Protein AF-A0A0N0PA75-F1 (afdb_monomer_lite)

Organism: Papilio xuthus (NCBI:txid66420)

Radius of gyration: 29.58 Å; chains: 1; bounding box: 99×33×80 Å

Structure (mmCIF, N/CA/C/O backbone):
data_AF-A0A0N0PA75-F1
#
_entry.id   AF-A0A0N0PA75-F1
#
loop_
_atom_site.group_PDB
_atom_site.id
_atom_site.type_symbol
_atom_site.label_atom_id
_atom_site.label_alt_id
_atom_site.label_comp_id
_atom_site.label_asym_id
_atom_site.label_entity_id
_atom_site.label_seq_id
_atom_site.pdbx_PDB_ins_code
_atom_site.Cartn_x
_atom_site.Cartn_y
_atom_site.Cartn_z
_atom_site.occupancy
_atom_site.B_iso_or_equiv
_atom_site.auth_seq_id
_atom_site.auth_comp_id
_atom_site.auth_asym_id
_atom_site.auth_atom_id
_atom_site.pdbx_PDB_model_num
ATOM 1 N N . MET A 1 1 ? 25.259 4.438 5.627 1.00 86.88 1 MET A N 1
ATOM 2 C CA . MET A 1 1 ? 23.833 4.785 5.748 1.00 86.88 1 MET A CA 1
ATOM 3 C C . MET A 1 1 ? 23.369 4.499 7.165 1.00 86.88 1 MET A C 1
ATOM 5 O O . MET A 1 1 ? 23.638 3.417 7.676 1.00 86.88 1 MET A O 1
ATOM 9 N N . ILE A 1 2 ? 22.737 5.482 7.800 1.00 89.88 2 ILE A N 1
ATOM 10 C CA . ILE A 1 2 ? 22.076 5.360 9.098 1.00 89.88 2 ILE A CA 1
ATOM 11 C C . ILE A 1 2 ? 20.573 5.466 8.855 1.00 89.88 2 ILE A C 1
ATOM 13 O O . ILE A 1 2 ? 20.145 6.392 8.163 1.00 89.88 2 ILE A O 1
ATOM 17 N N . PHE A 1 3 ? 19.796 4.541 9.406 1.00 91.62 3 PHE A N 1
ATOM 18 C CA . PHE A 1 3 ? 18.342 4.512 9.262 1.00 91.62 3 PHE A CA 1
ATOM 19 C C . PHE A 1 3 ? 17.654 4.258 10.608 1.00 91.62 3 PHE A C 1
ATOM 21 O O . PHE A 1 3 ? 18.282 3.761 11.543 1.00 91.62 3 PHE A O 1
ATOM 28 N N . SER A 1 4 ? 16.382 4.617 10.716 1.00 91.56 4 SER A N 1
ATOM 29 C CA . SER A 1 4 ? 15.486 4.256 11.816 1.00 91.56 4 SER A CA 1
ATOM 30 C C . SER A 1 4 ? 14.297 3.464 11.276 1.00 91.56 4 SER A C 1
ATOM 32 O O . SER A 1 4 ? 14.007 3.504 10.081 1.00 91.56 4 SER A O 1
ATOM 34 N N . ILE A 1 5 ? 13.650 2.707 12.159 1.00 91.62 5 ILE A N 1
ATOM 35 C CA . ILE A 1 5 ? 12.499 1.858 11.842 1.00 91.62 5 ILE A CA 1
ATOM 36 C C . ILE A 1 5 ? 11.355 2.296 12.749 1.00 91.62 5 ILE A C 1
ATOM 38 O O . ILE A 1 5 ? 11.580 2.487 13.948 1.00 91.62 5 ILE A O 1
ATOM 42 N N . ILE A 1 6 ? 10.162 2.437 12.180 1.00 90.69 6 ILE A N 1
ATOM 43 C CA . ILE A 1 6 ? 8.917 2.643 12.916 1.00 90.69 6 ILE A CA 1
ATOM 44 C C . ILE A 1 6 ? 8.031 1.429 12.660 1.00 90.69 6 ILE A C 1
ATOM 46 O O . ILE A 1 6 ? 7.675 1.138 11.517 1.00 90.69 6 ILE A O 1
ATOM 50 N N . ASP A 1 7 ? 7.689 0.718 13.731 1.00 90.38 7 ASP A N 1
ATOM 51 C CA . ASP A 1 7 ? 6.818 -0.449 13.643 1.00 90.38 7 ASP A CA 1
ATOM 52 C C . ASP A 1 7 ? 5.350 -0.052 13.757 1.00 90.38 7 ASP A C 1
ATOM 54 O O . ASP A 1 7 ? 4.982 0.896 14.459 1.00 90.38 7 ASP A O 1
ATOM 58 N N . ILE A 1 8 ? 4.506 -0.848 13.113 1.00 90.75 8 ILE A N 1
ATOM 59 C CA . ILE A 1 8 ? 3.061 -0.695 13.140 1.00 90.75 8 ILE A CA 1
ATOM 60 C C . ILE A 1 8 ? 2.449 -1.867 13.904 1.00 90.75 8 ILE A C 1
ATOM 62 O O . ILE A 1 8 ? 2.741 -3.028 13.622 1.00 90.75 8 ILE A O 1
ATOM 66 N N . VAL A 1 9 ? 1.568 -1.568 14.856 1.00 91.38 9 VAL A N 1
ATOM 67 C CA . VAL A 1 9 ? 0.796 -2.572 15.594 1.00 91.38 9 VAL A CA 1
ATOM 68 C C . VAL A 1 9 ? -0.685 -2.262 15.472 1.00 91.38 9 VAL A C 1
ATOM 70 O O . VAL A 1 9 ? -1.124 -1.153 15.761 1.00 91.38 9 VAL A O 1
ATOM 73 N N . ASN A 1 10 ? -1.461 -3.252 15.047 1.00 92.12 10 ASN A N 1
ATOM 74 C CA . ASN A 1 10 ? -2.908 -3.128 14.932 1.00 92.12 10 ASN A CA 1
ATOM 75 C C . ASN A 1 10 ? -3.577 -3.938 16.039 1.00 92.12 10 ASN A C 1
ATOM 77 O O . ASN A 1 10 ? -3.155 -5.059 16.331 1.00 92.12 10 ASN A O 1
ATOM 81 N N . GLU A 1 11 ? -4.637 -3.387 16.616 1.00 91.69 11 GLU A N 1
ATOM 82 C CA . GLU A 1 11 ? -5.569 -4.161 17.430 1.00 91.69 11 GLU A CA 1
ATOM 83 C C . GLU A 1 11 ? -6.348 -5.169 16.566 1.00 91.69 11 GLU A C 1
ATOM 85 O O . GLU A 1 11 ? -6.544 -4.934 15.367 1.00 91.69 11 GLU A O 1
ATOM 90 N N . PRO A 1 12 ? -6.806 -6.299 17.141 1.00 88.88 12 PRO A N 1
ATOM 91 C CA . PRO A 1 12 ? -7.466 -7.363 16.379 1.00 88.88 12 PRO A CA 1
ATOM 92 C C . PRO A 1 12 ? -8.710 -6.873 15.623 1.00 88.88 12 PRO A C 1
ATOM 94 O O . PRO A 1 12 ? -8.976 -7.318 14.506 1.00 88.88 12 PRO A O 1
ATOM 97 N N . GLU A 1 13 ? -9.429 -5.904 16.185 1.00 88.50 13 GLU A N 1
ATOM 98 C CA . GLU A 1 13 ? -10.658 -5.332 15.625 1.00 88.50 13 GLU A CA 1
ATOM 99 C C . GLU A 1 13 ? -10.427 -4.570 14.311 1.00 88.50 13 GLU A C 1
ATOM 101 O O . GLU A 1 13 ? -11.315 -4.511 13.462 1.00 88.50 13 GLU A O 1
ATOM 106 N N . VAL A 1 14 ? -9.213 -4.055 14.080 1.00 89.88 14 VAL A N 1
ATOM 107 C CA . VAL A 1 14 ? -8.860 -3.321 12.849 1.00 89.88 14 VAL A CA 1
ATOM 108 C C . VAL A 1 14 ? -8.965 -4.216 11.608 1.00 89.88 14 VAL A C 1
ATOM 110 O O . VAL A 1 14 ? -9.266 -3.744 10.508 1.00 89.88 14 VAL A O 1
ATOM 113 N N . SER A 1 15 ? -8.741 -5.523 11.771 1.00 88.94 15 SER A N 1
ATOM 114 C CA . SER A 1 15 ? -8.877 -6.496 10.681 1.00 88.94 15 SER A CA 1
ATOM 115 C C . SER A 1 15 ? -10.326 -6.678 10.219 1.00 88.94 15 SER A C 1
ATOM 117 O O . SER A 1 15 ? -10.556 -6.950 9.042 1.00 88.94 15 SER A O 1
ATOM 119 N N . LEU A 1 16 ? -11.293 -6.453 11.114 1.00 88.56 16 LEU A N 1
ATOM 120 C CA . LEU A 1 16 ? -12.726 -6.609 10.850 1.00 88.56 16 LEU A CA 1
ATOM 121 C C . LEU A 1 16 ? -13.320 -5.418 10.088 1.00 88.56 16 LEU A C 1
ATOM 123 O O . LEU A 1 16 ? -14.376 -5.548 9.474 1.00 88.56 16 LEU A O 1
ATOM 127 N N . MET A 1 17 ? -12.659 -4.258 10.131 1.00 88.19 17 MET A N 1
ATOM 128 C CA . MET A 1 17 ? -13.086 -3.076 9.385 1.00 88.19 17 MET A CA 1
ATOM 129 C C . MET A 1 17 ? -12.860 -3.243 7.885 1.00 88.19 17 MET A C 1
ATOM 131 O O . MET A 1 17 ? -11.932 -3.923 7.445 1.00 88.19 17 MET A O 1
ATOM 135 N N . SER A 1 18 ? -13.683 -2.570 7.082 1.00 91.38 18 SER A N 1
ATOM 136 C CA . SER A 1 18 ? -13.501 -2.577 5.634 1.00 91.38 18 SER A CA 1
ATOM 137 C C . SER A 1 18 ? -12.195 -1.875 5.236 1.00 91.38 18 SER A C 1
ATOM 139 O O . SER A 1 18 ? -11.760 -0.913 5.876 1.00 91.38 18 SER A O 1
ATOM 141 N N . THR A 1 19 ? -11.579 -2.299 4.125 1.00 91.44 19 THR A N 1
ATOM 142 C CA . THR A 1 19 ? -10.372 -1.648 3.574 1.00 91.44 19 THR A CA 1
ATOM 143 C C . THR A 1 19 ? -10.580 -0.159 3.289 1.00 91.44 19 THR A C 1
ATOM 145 O O . THR A 1 19 ? -9.630 0.617 3.360 1.00 91.44 19 THR A O 1
ATOM 148 N N . TYR A 1 20 ? -11.814 0.236 2.953 1.00 89.69 20 TYR A N 1
ATOM 149 C CA . TYR A 1 20 ? -12.177 1.621 2.660 1.00 89.69 20 TYR A CA 1
ATOM 150 C C . TYR A 1 20 ? -12.181 2.491 3.921 1.00 89.69 20 TYR A C 1
ATOM 152 O O . TYR A 1 20 ? -11.690 3.611 3.885 1.00 89.69 20 TYR A O 1
ATOM 160 N N . GLU A 1 21 ? -12.670 1.990 5.053 1.00 89.69 21 GLU A N 1
ATOM 161 C CA . GLU A 1 21 ? -12.679 2.769 6.298 1.00 89.69 21 GLU A CA 1
ATOM 162 C C . GLU A 1 21 ? -11.279 2.892 6.899 1.00 89.69 21 GLU A C 1
ATOM 164 O O . GLU A 1 21 ? -10.873 3.978 7.307 1.00 89.69 21 GLU A O 1
ATOM 169 N N . ARG A 1 22 ? -10.505 1.798 6.913 1.00 91.19 22 ARG A N 1
ATOM 170 C CA . ARG A 1 22 ? -9.166 1.799 7.529 1.00 91.19 22 ARG A CA 1
ATOM 171 C C . ARG A 1 22 ? -8.049 2.349 6.640 1.00 91.19 22 ARG A C 1
ATOM 173 O O . ARG A 1 22 ? -6.944 2.554 7.132 1.00 91.19 22 ARG A O 1
ATOM 180 N N . GLN A 1 23 ? -8.305 2.548 5.343 1.00 92.06 23 GLN A N 1
ATOM 181 C CA . GLN A 1 23 ? -7.349 3.100 4.368 1.00 92.06 23 GLN A CA 1
ATOM 182 C C . GLN A 1 23 ? -6.006 2.336 4.286 1.00 92.06 23 GLN A C 1
ATOM 184 O O . GLN A 1 23 ? -4.974 2.901 3.930 1.00 92.06 23 GLN A O 1
ATOM 189 N N . CYS A 1 24 ? -5.999 1.038 4.598 1.00 93.12 24 CYS A N 1
ATOM 190 C CA . CYS A 1 24 ? -4.847 0.147 4.443 1.00 93.12 24 CYS A CA 1
ATOM 191 C C . CYS A 1 24 ? -5.311 -1.282 4.120 1.00 93.12 24 CYS A C 1
ATOM 193 O O . CYS A 1 24 ? -6.472 -1.642 4.357 1.00 93.12 24 CYS A O 1
ATOM 195 N N . ARG A 1 25 ? -4.404 -2.100 3.577 1.00 94.31 25 ARG A N 1
ATOM 196 C CA . ARG A 1 25 ? -4.658 -3.517 3.267 1.00 94.31 25 ARG A CA 1
ATOM 197 C C . ARG A 1 25 ? -3.740 -4.453 4.040 1.00 94.31 25 ARG A C 1
ATOM 199 O O . ARG A 1 25 ? -2.555 -4.164 4.221 1.00 94.31 25 ARG A O 1
ATOM 206 N N . PHE A 1 26 ? -4.284 -5.587 4.457 1.00 94.44 26 PHE A N 1
ATOM 207 C CA . PHE A 1 26 ? -3.511 -6.690 5.020 1.00 94.44 26 PHE A CA 1
ATOM 208 C C . PHE A 1 26 ? -2.897 -7.562 3.912 1.00 94.44 26 PHE A C 1
ATOM 210 O O . PHE A 1 26 ? -3.392 -7.554 2.783 1.00 94.44 26 PHE A O 1
ATOM 217 N N . PRO A 1 27 ? -1.827 -8.328 4.198 1.00 93.75 27 PRO A N 1
ATOM 218 C CA . PRO A 1 27 ? -1.164 -9.172 3.201 1.00 93.75 27 PRO A CA 1
ATOM 219 C C . PRO A 1 27 ? -2.074 -10.206 2.530 1.00 93.75 27 PRO A C 1
ATOM 221 O O . PRO A 1 27 ? -1.793 -10.637 1.415 1.00 93.75 27 PRO A O 1
ATOM 224 N N . GLU A 1 28 ? -3.131 -10.641 3.209 1.00 92.94 28 GLU A N 1
ATOM 225 C CA . GLU A 1 28 ? -4.144 -11.573 2.710 1.00 92.94 28 GLU A CA 1
ATOM 226 C C . GLU A 1 28 ? -5.111 -10.924 1.703 1.00 92.94 28 GLU A C 1
ATOM 228 O O . GLU A 1 28 ? -5.740 -11.620 0.912 1.00 92.94 28 GLU A O 1
ATOM 233 N N . GLU A 1 29 ? -5.227 -9.595 1.700 1.00 93.06 29 GLU A N 1
ATOM 234 C CA . GLU A 1 29 ? -6.259 -8.849 0.970 1.00 93.06 29 GLU A CA 1
ATOM 235 C C . GLU A 1 29 ? -5.798 -8.453 -0.425 1.00 93.06 29 GLU A C 1
ATOM 237 O O . GLU A 1 29 ? -5.737 -7.278 -0.801 1.00 93.06 29 GLU A O 1
ATOM 242 N N . VAL A 1 30 ? -5.429 -9.470 -1.194 1.00 92.25 30 VAL A N 1
ATOM 243 C CA . VAL A 1 30 ? -4.932 -9.300 -2.554 1.00 92.25 30 VAL A CA 1
ATOM 244 C C . VAL A 1 30 ? -6.104 -9.003 -3.494 1.00 92.25 30 VAL A C 1
ATOM 246 O O . VAL A 1 30 ? -7.045 -9.797 -3.565 1.00 92.25 30 VAL A O 1
ATOM 249 N N . PRO A 1 31 ? -6.076 -7.881 -4.237 1.00 90.50 31 PRO A N 1
ATOM 250 C CA . PRO A 1 31 ? -7.060 -7.618 -5.280 1.00 90.50 31 PRO A CA 1
ATOM 251 C C . PRO A 1 31 ? -7.068 -8.732 -6.335 1.00 90.50 31 PRO A C 1
ATOM 253 O O . PRO A 1 31 ? -6.016 -9.232 -6.718 1.00 90.50 31 PRO A O 1
ATOM 256 N N . SER A 1 32 ? -8.236 -9.100 -6.860 1.00 87.81 32 SER A N 1
ATOM 257 C CA . SER A 1 32 ? -8.368 -10.205 -7.828 1.00 87.81 32 SER A CA 1
ATOM 258 C C . SER A 1 32 ? -7.607 -9.989 -9.142 1.00 87.81 32 SER A C 1
ATOM 260 O O . SER A 1 32 ? -7.272 -10.950 -9.828 1.00 87.81 32 SER A O 1
ATOM 262 N N . ASN A 1 33 ? -7.318 -8.737 -9.498 1.00 85.94 33 ASN A N 1
ATOM 263 C CA . ASN A 1 33 ? -6.527 -8.371 -10.671 1.00 85.94 33 ASN A CA 1
ATOM 264 C C . ASN A 1 33 ? -5.009 -8.468 -10.441 1.00 85.94 33 ASN A C 1
ATOM 266 O O . ASN A 1 33 ? -4.245 -8.291 -11.387 1.00 85.94 33 ASN A O 1
ATOM 270 N N . PHE A 1 34 ? -4.552 -8.723 -9.213 1.00 88.88 34 PHE A N 1
ATOM 271 C CA . PHE A 1 34 ? -3.128 -8.841 -8.927 1.00 88.88 34 PHE A CA 1
ATOM 272 C C . PHE A 1 34 ? -2.651 -10.237 -9.279 1.00 88.88 34 PHE A C 1
ATOM 274 O O . PHE A 1 34 ? -3.065 -11.229 -8.686 1.00 88.88 34 PHE A O 1
ATOM 281 N N . GLN A 1 35 ? -1.730 -10.294 -10.231 1.00 86.00 35 GLN A N 1
ATOM 282 C CA . GLN A 1 35 ? -1.119 -11.544 -10.664 1.00 86.00 35 GLN A CA 1
ATOM 283 C C . GLN A 1 35 ? 0.367 -11.583 -10.327 1.00 86.00 35 GLN A C 1
ATOM 285 O O . GLN A 1 35 ? 0.966 -12.643 -10.393 1.00 86.00 35 GLN A O 1
ATOM 290 N N . VAL A 1 36 ? 0.984 -10.460 -9.948 1.00 87.38 36 VAL A N 1
ATOM 291 C CA . VAL A 1 36 ? 2.435 -10.391 -9.705 1.00 87.38 36 VAL A CA 1
ATOM 292 C C . VAL A 1 36 ? 2.856 -11.149 -8.442 1.00 87.38 36 VAL A C 1
ATOM 294 O O . VAL A 1 36 ? 3.843 -11.880 -8.483 1.00 87.38 36 VAL A O 1
ATOM 297 N N . PHE A 1 37 ? 2.129 -10.985 -7.332 1.00 89.44 37 PHE A N 1
ATOM 298 C CA . PHE A 1 37 ? 2.464 -11.574 -6.031 1.00 89.44 37 PHE A CA 1
ATOM 299 C C . PHE A 1 37 ? 1.222 -12.149 -5.339 1.00 89.44 37 PHE A C 1
ATOM 301 O O . PHE A 1 37 ? 0.129 -11.608 -5.462 1.00 89.44 37 PHE A O 1
ATOM 308 N N . GLN A 1 38 ? 1.412 -13.219 -4.559 1.00 91.00 38 GLN A N 1
ATOM 309 C CA . GLN A 1 38 ? 0.344 -13.897 -3.803 1.00 91.00 38 GLN A CA 1
ATOM 310 C C . GLN A 1 38 ? -0.044 -13.191 -2.497 1.00 91.00 38 GLN A C 1
ATOM 312 O O . GLN A 1 38 ? -0.999 -13.593 -1.838 1.00 91.00 38 GLN A O 1
ATOM 317 N N . ARG A 1 39 ? 0.731 -12.190 -2.076 1.00 93.12 39 ARG A N 1
ATOM 318 C CA . ARG A 1 39 ? 0.514 -11.421 -0.850 1.00 93.12 39 ARG A CA 1
ATOM 319 C C . ARG A 1 39 ? 0.576 -9.941 -1.172 1.00 93.12 39 ARG A C 1
ATOM 321 O O . ARG A 1 39 ? 1.407 -9.518 -1.976 1.00 93.12 39 ARG A O 1
ATOM 328 N N . TYR A 1 40 ? -0.290 -9.167 -0.534 1.00 94.12 40 TYR A N 1
ATOM 329 C CA . TYR A 1 40 ? -0.318 -7.728 -0.712 1.00 94.12 40 TYR A CA 1
ATOM 330 C C . TYR A 1 40 ? 0.834 -7.070 0.052 1.00 94.12 40 TYR A C 1
ATOM 332 O O . TYR A 1 40 ? 1.050 -7.321 1.236 1.00 94.12 40 TYR A O 1
ATOM 340 N N . SER A 1 41 ? 1.538 -6.176 -0.626 1.00 94.12 41 SER A N 1
ATOM 341 C CA . SER A 1 41 ? 2.397 -5.161 -0.025 1.00 94.12 41 SER A CA 1
ATOM 342 C C . SER A 1 41 ? 2.245 -3.879 -0.832 1.00 94.12 41 SER A C 1
ATOM 344 O O . SER A 1 41 ? 1.788 -3.904 -1.983 1.00 94.12 41 SER A O 1
ATOM 346 N N . TYR A 1 42 ? 2.646 -2.746 -0.257 1.00 92.75 42 TYR A N 1
ATOM 347 C CA . TYR A 1 42 ? 2.599 -1.494 -1.006 1.00 92.75 42 TYR A CA 1
ATOM 348 C C . TYR A 1 42 ? 3.486 -1.575 -2.259 1.00 92.75 42 TYR A C 1
ATOM 350 O O . TYR A 1 42 ? 3.064 -1.234 -3.363 1.00 92.75 42 TYR A O 1
ATOM 358 N N . SER A 1 43 ? 4.685 -2.143 -2.116 1.00 92.06 43 SER A N 1
ATOM 359 C CA . SER A 1 43 ? 5.617 -2.384 -3.223 1.00 92.06 43 SER A CA 1
ATOM 360 C C . SER A 1 43 ? 5.048 -3.314 -4.305 1.00 92.06 43 SER A C 1
ATOM 362 O O . SER A 1 43 ? 5.181 -3.011 -5.492 1.00 92.06 43 SER A O 1
ATOM 364 N N . ALA A 1 44 ? 4.359 -4.394 -3.924 1.00 93.38 44 ALA A N 1
ATOM 365 C CA . ALA A 1 44 ? 3.691 -5.301 -4.856 1.00 93.38 44 ALA A CA 1
ATOM 366 C C . ALA A 1 44 ? 2.617 -4.580 -5.685 1.00 93.38 44 ALA A C 1
ATOM 368 O O . ALA A 1 44 ? 2.550 -4.768 -6.900 1.00 93.38 44 ALA A O 1
ATOM 369 N N . CYS A 1 45 ? 1.827 -3.710 -5.045 1.00 94.25 45 CYS A N 1
ATOM 370 C CA . CYS A 1 45 ? 0.820 -2.895 -5.722 1.00 94.25 45 CYS A CA 1
ATOM 371 C C . CYS A 1 45 ? 1.426 -1.968 -6.775 1.00 94.25 45 CYS A C 1
ATOM 373 O O . CYS A 1 45 ? 0.949 -1.909 -7.908 1.00 94.25 45 CYS A O 1
ATOM 375 N N . ILE A 1 46 ? 2.522 -1.291 -6.431 1.00 93.69 46 ILE A N 1
ATOM 376 C CA . ILE A 1 46 ? 3.218 -0.395 -7.356 1.00 93.69 46 ILE A CA 1
ATOM 377 C C . ILE A 1 46 ? 3.807 -1.158 -8.549 1.00 93.69 46 ILE A C 1
ATOM 379 O O . ILE A 1 46 ? 3.760 -0.659 -9.675 1.00 93.69 46 ILE A O 1
ATOM 383 N N . ILE A 1 47 ? 4.334 -2.367 -8.332 1.00 93.38 47 ILE A N 1
ATOM 384 C CA . ILE A 1 47 ? 4.847 -3.208 -9.421 1.00 93.38 47 ILE A CA 1
ATOM 385 C C . ILE A 1 47 ? 3.711 -3.627 -10.359 1.00 93.38 47 ILE A C 1
ATOM 387 O O . ILE A 1 47 ? 3.859 -3.464 -11.567 1.00 93.38 47 ILE A O 1
ATOM 391 N N . GLN A 1 48 ? 2.575 -4.099 -9.832 1.00 94.06 48 GLN A N 1
ATOM 392 C CA . GLN A 1 48 ? 1.410 -4.446 -10.656 1.00 94.06 48 GLN A CA 1
ATOM 393 C C . GLN A 1 48 ? 0.912 -3.232 -11.453 1.00 94.06 48 GLN A C 1
ATOM 395 O O . GLN A 1 48 ? 0.798 -3.315 -12.669 1.00 94.06 48 GLN A O 1
ATOM 400 N N . CYS A 1 49 ? 0.728 -2.080 -10.802 1.00 94.12 49 CYS A N 1
ATOM 401 C CA . CYS A 1 49 ? 0.315 -0.839 -11.465 1.00 94.12 49 CYS A CA 1
ATOM 402 C C . CYS A 1 49 ? 1.271 -0.427 -12.600 1.00 94.12 49 CYS A C 1
ATOM 404 O O . CYS A 1 49 ? 0.844 0.052 -13.653 1.00 94.12 49 CYS A O 1
ATOM 406 N N . ARG A 1 50 ? 2.583 -0.616 -12.403 1.00 93.94 50 ARG A N 1
ATOM 407 C CA . ARG A 1 50 ? 3.578 -0.355 -13.445 1.00 93.94 50 ARG A CA 1
ATOM 408 C C . ARG A 1 50 ? 3.404 -1.307 -14.623 1.00 93.94 50 ARG A C 1
ATOM 410 O O . ARG A 1 50 ? 3.362 -0.829 -15.749 1.00 93.94 50 ARG A O 1
ATOM 417 N N . ILE A 1 51 ? 3.276 -2.608 -14.368 1.00 93.94 51 ILE A N 1
ATOM 418 C CA . ILE A 1 51 ? 3.064 -3.619 -15.413 1.00 93.94 51 ILE A CA 1
ATOM 419 C C . ILE A 1 51 ? 1.796 -3.305 -16.209 1.00 93.94 51 ILE A C 1
ATOM 421 O O . ILE A 1 51 ? 1.847 -3.280 -17.435 1.00 93.94 51 ILE A O 1
ATOM 425 N N . ASP A 1 52 ? 0.696 -2.969 -15.532 1.00 93.75 52 ASP A N 1
ATOM 426 C CA . ASP A 1 52 ? -0.566 -2.600 -16.180 1.00 93.75 52 ASP A CA 1
ATOM 427 C C . ASP A 1 52 ? -0.362 -1.423 -17.146 1.00 93.75 52 ASP A C 1
ATOM 429 O O . ASP A 1 52 ? -0.801 -1.460 -18.294 1.00 93.75 52 ASP A O 1
ATOM 433 N N . LYS A 1 53 ? 0.395 -0.397 -16.734 1.00 94.25 53 LYS A N 1
ATOM 434 C CA . LYS A 1 53 ? 0.685 0.764 -17.592 1.00 94.25 53 LYS A CA 1
ATOM 435 C C . LYS A 1 53 ? 1.694 0.488 -18.700 1.00 94.25 53 LYS A C 1
ATOM 437 O O . LYS A 1 53 ? 1.603 1.106 -19.760 1.00 94.25 53 LYS A O 1
ATOM 442 N N . GLU A 1 54 ? 2.649 -0.408 -18.484 1.00 94.31 54 GLU A N 1
ATOM 443 C CA . GLU A 1 54 ? 3.569 -0.866 -19.529 1.00 94.31 54 GLU A CA 1
ATOM 444 C C . GLU A 1 54 ? 2.806 -1.631 -20.622 1.00 94.31 54 GLU A C 1
ATOM 446 O O . GLU A 1 54 ? 2.966 -1.340 -21.812 1.00 94.31 54 GLU A O 1
ATOM 451 N N . LEU A 1 55 ? 1.893 -2.516 -20.215 1.00 94.31 55 LEU A N 1
ATOM 452 C CA . LEU A 1 55 ? 0.996 -3.238 -21.112 1.00 94.31 55 LEU A CA 1
ATOM 453 C C . LEU A 1 55 ? 0.035 -2.290 -21.847 1.00 94.31 55 LEU A C 1
ATOM 455 O O . LEU A 1 55 ? -0.115 -2.425 -23.060 1.00 94.31 55 LEU A O 1
ATOM 459 N N . ASP A 1 56 ? -0.544 -1.296 -21.170 1.00 94.50 56 ASP A N 1
ATOM 460 C CA . ASP A 1 56 ? -1.427 -0.299 -21.795 1.00 94.50 56 ASP A CA 1
ATOM 461 C C . ASP A 1 56 ? -0.713 0.516 -22.891 1.00 94.50 56 ASP A C 1
ATOM 463 O O . ASP A 1 56 ? -1.287 0.804 -23.940 1.00 94.50 56 ASP A O 1
ATOM 467 N N . LEU A 1 57 ? 0.535 0.936 -22.644 1.00 94.06 57 LEU A N 1
ATOM 468 C CA . LEU A 1 57 ? 1.260 1.853 -23.532 1.00 94.06 57 LEU A CA 1
ATOM 469 C C . LEU A 1 57 ? 2.028 1.145 -24.649 1.00 94.06 57 LEU A C 1
ATOM 471 O O . LEU A 1 57 ? 2.140 1.687 -25.749 1.00 94.06 57 LEU A O 1
ATOM 475 N N . CYS A 1 58 ? 2.609 -0.016 -24.351 1.00 94.19 58 CYS A N 1
ATOM 476 C CA . CYS A 1 58 ? 3.556 -0.701 -25.229 1.00 94.19 58 CYS A CA 1
ATOM 477 C C . CYS A 1 58 ? 3.194 -2.174 -25.479 1.00 94.19 58 CYS A C 1
ATOM 479 O O . CYS A 1 58 ? 3.926 -2.850 -26.197 1.00 94.19 58 CYS A O 1
ATOM 481 N N . SER A 1 59 ? 2.084 -2.679 -24.917 1.00 95.62 59 SER A N 1
ATOM 482 C CA . SER A 1 59 ? 1.612 -4.073 -25.058 1.00 95.62 59 SER A CA 1
ATOM 483 C C . SER A 1 59 ? 2.593 -5.150 -24.584 1.00 95.62 59 SER A C 1
ATOM 485 O O . SER A 1 59 ? 2.388 -6.335 -24.843 1.00 95.62 59 SER A O 1
ATOM 487 N N . CYS A 1 60 ? 3.634 -4.754 -23.858 1.00 95.12 60 CYS A N 1
ATOM 488 C CA . CYS A 1 60 ? 4.642 -5.627 -23.280 1.00 95.12 60 CYS A CA 1
ATOM 489 C C . CYS A 1 60 ? 5.130 -5.044 -21.949 1.00 95.12 60 CYS A C 1
ATOM 491 O O . CYS A 1 60 ? 4.941 -3.858 -21.685 1.00 95.12 60 CYS A O 1
ATOM 493 N N . THR A 1 61 ? 5.761 -5.871 -21.119 1.00 94.62 61 THR A N 1
ATOM 494 C CA . THR A 1 61 ? 6.243 -5.488 -19.785 1.00 94.62 61 THR A CA 1
ATOM 495 C C . THR A 1 61 ? 7.731 -5.780 -19.603 1.00 94.62 61 THR A C 1
ATOM 497 O O . THR A 1 61 ? 8.310 -6.648 -20.264 1.00 94.62 61 THR A O 1
ATOM 500 N N . HIS A 1 62 ? 8.358 -5.063 -18.673 1.00 90.75 62 HIS A N 1
ATOM 501 C CA . HIS A 1 62 ? 9.669 -5.396 -18.133 1.00 90.75 62 HIS A CA 1
ATOM 502 C C . HIS A 1 62 ? 9.639 -6.752 -17.396 1.00 90.75 62 HIS A C 1
ATOM 504 O O . HIS A 1 62 ? 8.581 -7.236 -16.989 1.00 90.75 62 HIS A O 1
ATOM 510 N N . TYR A 1 63 ? 10.817 -7.332 -17.150 1.00 90.44 63 TYR A N 1
ATOM 511 C CA . TYR A 1 63 ? 11.042 -8.611 -16.452 1.00 90.44 63 TYR A CA 1
ATOM 512 C C . TYR A 1 63 ? 10.734 -8.584 -14.940 1.00 90.44 63 TYR A C 1
ATOM 514 O O . TYR A 1 63 ? 11.395 -9.247 -14.144 1.00 90.44 63 TYR A O 1
ATOM 522 N N . SER A 1 64 ? 9.778 -7.763 -14.514 1.00 85.12 64 SER A N 1
ATOM 523 C CA . SER A 1 64 ? 9.477 -7.495 -13.104 1.00 85.12 64 SER A CA 1
ATOM 524 C C . SER A 1 64 ? 8.702 -8.631 -12.424 1.00 85.12 64 SER A C 1
ATOM 526 O O . SER A 1 64 ? 8.632 -8.665 -11.198 1.00 85.12 64 SER A O 1
ATOM 528 N N . SER A 1 65 ? 8.114 -9.554 -13.193 1.00 88.06 65 SER A N 1
ATOM 529 C CA . SER A 1 65 ? 7.348 -10.693 -12.679 1.00 88.06 65 SER A CA 1
ATOM 530 C C . SER A 1 65 ? 7.372 -11.873 -13.641 1.00 88.06 65 SER A C 1
ATOM 532 O O . SER A 1 65 ? 7.039 -11.712 -14.813 1.00 88.06 65 SER A O 1
ATOM 534 N N . SER A 1 66 ? 7.658 -13.070 -13.124 1.00 89.00 66 SER A N 1
ATOM 535 C CA . SER A 1 66 ? 7.630 -14.323 -13.892 1.00 89.00 66 SER A CA 1
ATOM 536 C C . SER A 1 66 ? 6.260 -14.656 -14.478 1.00 89.00 66 SER A C 1
ATOM 538 O O . SER A 1 66 ? 6.188 -15.364 -15.477 1.00 89.00 66 SER A O 1
ATOM 540 N N . ASN A 1 67 ? 5.181 -14.147 -13.879 1.00 89.75 67 ASN A N 1
ATOM 541 C CA . ASN A 1 67 ? 3.813 -14.470 -14.287 1.00 89.75 67 ASN A CA 1
ATOM 542 C C . ASN A 1 67 ? 3.413 -13.816 -15.619 1.00 89.75 67 ASN A C 1
ATOM 544 O O . ASN A 1 67 ? 2.403 -14.197 -16.191 1.00 89.75 67 ASN A O 1
ATOM 548 N N . TYR A 1 68 ? 4.229 -12.887 -16.128 1.00 91.00 68 TYR A N 1
ATOM 549 C CA . TYR A 1 68 ? 4.039 -12.212 -17.416 1.00 91.00 68 TYR A CA 1
ATOM 550 C C . TYR A 1 68 ? 5.128 -12.576 -18.434 1.00 91.00 68 TYR A C 1
ATOM 552 O O . TYR A 1 68 ? 5.454 -11.780 -19.316 1.00 91.00 68 TYR A O 1
ATOM 560 N N . TYR A 1 69 ? 5.732 -13.761 -18.301 1.00 91.31 69 TYR A N 1
ATOM 561 C CA . TYR A 1 69 ? 6.824 -14.217 -19.166 1.00 91.31 69 TYR A CA 1
ATOM 562 C C . TYR A 1 69 ? 6.489 -14.148 -20.665 1.00 91.31 69 TYR A C 1
ATOM 564 O O . TYR A 1 69 ? 7.324 -13.757 -21.479 1.00 91.31 69 TYR A O 1
ATOM 572 N N . ASP A 1 70 ? 5.253 -14.481 -21.028 1.00 92.25 70 ASP A N 1
ATOM 573 C CA . ASP A 1 70 ? 4.728 -14.448 -22.395 1.00 92.25 70 ASP A CA 1
ATOM 574 C C . ASP A 1 70 ? 4.547 -13.023 -22.952 1.00 92.25 70 ASP A C 1
ATOM 576 O O . ASP A 1 70 ? 4.410 -12.835 -24.160 1.00 92.25 70 ASP A O 1
ATOM 580 N N . ARG A 1 71 ? 4.573 -12.009 -22.082 1.00 93.56 71 ARG A N 1
ATOM 581 C CA . ARG A 1 71 ? 4.359 -10.591 -22.411 1.00 93.56 71 ARG A CA 1
ATOM 582 C C . ARG A 1 71 ? 5.623 -9.751 -22.254 1.00 93.56 71 ARG A C 1
ATOM 584 O O . ARG A 1 71 ? 5.549 -8.520 -22.258 1.00 93.56 71 ARG A O 1
ATOM 591 N N . TYR A 1 72 ? 6.786 -10.376 -22.105 1.00 95.25 72 TYR A N 1
ATOM 592 C CA . TYR A 1 72 ? 8.042 -9.650 -21.982 1.00 95.25 72 TYR A CA 1
ATOM 593 C C . TYR A 1 72 ? 8.388 -8.861 -23.245 1.00 95.25 72 TYR A C 1
ATOM 595 O O . TYR A 1 72 ? 8.246 -9.337 -24.372 1.00 95.25 72 TYR A O 1
ATOM 603 N N . CYS A 1 73 ? 8.862 -7.631 -23.048 1.00 95.00 73 CYS A N 1
ATOM 604 C CA . CYS A 1 73 ? 9.271 -6.781 -24.156 1.00 95.00 73 CYS A CA 1
ATOM 605 C C . CYS A 1 73 ? 10.482 -7.358 -24.900 1.00 95.00 73 CYS A C 1
ATOM 607 O O . CYS A 1 73 ? 11.485 -7.749 -24.305 1.00 95.00 73 CYS A O 1
ATOM 609 N N . ASN A 1 74 ? 10.418 -7.318 -26.230 1.00 94.25 74 ASN A N 1
ATOM 610 C CA . ASN A 1 74 ? 11.586 -7.449 -27.094 1.00 94.25 74 ASN A CA 1
ATOM 611 C C . ASN A 1 74 ? 12.338 -6.101 -27.188 1.00 94.25 74 ASN A C 1
ATOM 613 O O . ASN A 1 74 ? 11.956 -5.104 -26.570 1.00 94.25 74 ASN A O 1
ATOM 617 N N . LEU A 1 75 ? 13.412 -6.042 -27.984 1.00 94.44 75 LEU A N 1
ATOM 618 C CA . LEU A 1 75 ? 14.213 -4.821 -28.153 1.00 94.44 75 LEU A CA 1
ATOM 619 C C . LEU A 1 75 ? 13.379 -3.610 -28.617 1.00 94.44 75 LEU A C 1
ATOM 621 O O . LEU A 1 75 ? 13.641 -2.482 -28.203 1.00 94.44 75 LEU A O 1
ATOM 625 N N . GLU A 1 76 ? 12.373 -3.831 -29.462 1.00 93.75 76 GLU A N 1
ATOM 626 C CA . GLU A 1 76 ? 11.472 -2.778 -29.935 1.00 93.75 76 GLU A CA 1
ATOM 627 C C . GLU A 1 76 ? 10.526 -2.295 -28.826 1.00 93.75 76 GLU A C 1
ATOM 629 O O . GLU A 1 76 ? 10.389 -1.089 -28.611 1.00 93.75 76 GLU A O 1
ATOM 634 N N . GLY A 1 77 ? 9.978 -3.218 -28.034 1.00 93.94 77 GLY A N 1
ATOM 635 C CA . GLY A 1 77 ? 9.209 -2.908 -26.831 1.00 93.94 77 GLY A CA 1
ATOM 636 C C . GLY A 1 77 ? 10.008 -2.068 -25.832 1.00 93.94 77 GLY A C 1
ATOM 637 O O . GLY A 1 77 ? 9.520 -1.048 -25.347 1.00 93.94 77 GLY A O 1
ATOM 638 N N . PHE A 1 78 ? 11.286 -2.392 -25.611 1.00 94.38 78 PHE A N 1
ATOM 639 C CA . PHE A 1 78 ? 12.166 -1.576 -24.764 1.00 94.38 78 PHE A CA 1
ATOM 640 C C . PHE A 1 78 ? 12.384 -0.158 -25.296 1.00 94.38 78 PHE A C 1
ATOM 642 O O . PHE A 1 78 ? 12.497 0.781 -24.502 1.00 94.38 78 PHE A O 1
ATOM 649 N N . ARG A 1 79 ? 12.399 0.044 -26.620 1.00 95.44 79 ARG A N 1
ATOM 650 C CA . ARG A 1 79 ? 12.419 1.398 -27.199 1.00 95.44 79 ARG A CA 1
ATOM 651 C C . ARG A 1 79 ? 11.129 2.151 -26.870 1.00 95.44 79 ARG A C 1
ATOM 653 O O . ARG A 1 79 ? 11.202 3.326 -26.512 1.00 95.44 79 ARG A O 1
ATOM 660 N N . CYS A 1 80 ? 9.972 1.486 -26.924 1.00 95.44 80 CYS A N 1
ATOM 661 C CA . CYS A 1 80 ? 8.690 2.074 -26.522 1.00 95.44 80 CYS A CA 1
ATOM 662 C C . CYS A 1 80 ? 8.665 2.455 -25.031 1.00 95.44 80 CYS A C 1
ATOM 664 O O . CYS A 1 80 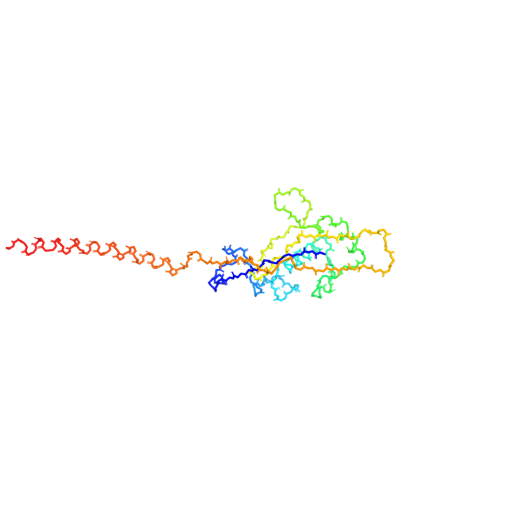? 8.300 3.585 -24.691 1.00 95.44 80 CYS A O 1
ATOM 666 N N . LEU A 1 81 ? 9.122 1.559 -24.149 1.00 93.69 81 LEU A N 1
ATOM 667 C CA . LEU A 1 81 ? 9.222 1.826 -22.711 1.00 93.69 81 LEU A CA 1
ATOM 668 C C . LEU A 1 81 ? 10.152 3.009 -22.423 1.00 93.69 81 LEU A C 1
ATOM 670 O O . LEU A 1 81 ? 9.803 3.908 -21.661 1.00 93.69 81 LEU A O 1
ATOM 674 N N . THR A 1 82 ? 11.304 3.057 -23.097 1.00 94.25 82 THR A N 1
ATOM 675 C CA . THR A 1 82 ? 12.286 4.141 -22.952 1.00 94.25 82 THR A CA 1
ATOM 676 C C . THR A 1 82 ? 11.716 5.480 -23.425 1.00 94.25 82 THR A C 1
ATOM 678 O O . THR A 1 82 ? 11.895 6.499 -22.760 1.00 94.25 82 THR A O 1
ATOM 681 N N . LYS A 1 83 ? 10.958 5.494 -24.531 1.00 94.94 83 LYS A N 1
ATOM 682 C CA . LYS A 1 83 ? 10.253 6.695 -25.013 1.00 94.94 83 LYS A CA 1
ATOM 683 C C . LYS A 1 83 ? 9.235 7.216 -23.991 1.00 94.94 83 LYS A C 1
ATOM 685 O O . LYS A 1 83 ? 9.055 8.424 -23.867 1.00 94.94 83 LYS A O 1
ATOM 690 N N . ASN A 1 84 ? 8.598 6.318 -23.239 1.00 92.56 84 ASN A N 1
ATOM 691 C CA . ASN A 1 84 ? 7.633 6.644 -22.186 1.00 92.56 84 ASN A CA 1
ATOM 692 C C . ASN A 1 84 ? 8.247 6.692 -20.774 1.00 92.56 84 ASN A C 1
ATOM 694 O O . ASN A 1 84 ? 7.508 6.773 -19.790 1.00 92.56 84 ASN A O 1
ATOM 698 N N . TYR A 1 85 ? 9.577 6.700 -20.650 1.00 90.50 85 TYR A N 1
ATOM 699 C CA . TYR A 1 85 ? 10.277 6.615 -19.366 1.00 90.50 85 TYR A CA 1
ATOM 700 C C . TYR A 1 85 ? 9.806 7.665 -18.353 1.00 90.50 85 TYR A C 1
ATOM 702 O O . TYR A 1 85 ? 9.581 7.337 -17.194 1.00 90.50 85 TYR A O 1
ATOM 710 N N . LEU A 1 86 ? 9.569 8.910 -18.782 1.00 88.00 86 LEU A N 1
ATOM 711 C CA . LEU A 1 86 ? 9.107 9.984 -17.891 1.00 88.00 86 LEU A CA 1
ATOM 712 C C . LEU A 1 86 ? 7.761 9.677 -17.216 1.00 88.00 86 LEU A C 1
ATOM 714 O O . LEU A 1 86 ? 7.533 10.115 -16.093 1.00 88.00 86 LEU A O 1
ATOM 718 N N . LYS A 1 87 ? 6.884 8.910 -17.877 1.00 88.31 87 LYS A N 1
ATOM 719 C CA . LYS A 1 87 ? 5.586 8.499 -17.324 1.00 88.31 87 LYS A CA 1
ATOM 720 C C . LYS A 1 87 ? 5.700 7.275 -16.417 1.00 88.31 87 LYS A C 1
ATOM 722 O O . LYS A 1 87 ? 4.917 7.149 -15.489 1.00 88.31 87 LYS A O 1
ATOM 727 N N . LEU A 1 88 ? 6.648 6.379 -16.691 1.00 89.81 88 LEU A N 1
ATOM 728 C CA . LEU A 1 88 ? 6.769 5.085 -16.009 1.00 89.81 88 LEU A CA 1
ATOM 729 C C . LEU A 1 88 ? 7.768 5.104 -14.841 1.00 89.81 88 LEU A C 1
ATOM 731 O O . LEU A 1 88 ? 7.644 4.318 -13.907 1.00 89.81 88 LEU A O 1
ATOM 735 N N . ALA A 1 89 ? 8.773 5.981 -14.878 1.00 86.62 89 ALA A N 1
ATOM 736 C CA . ALA A 1 89 ? 9.892 5.952 -13.941 1.00 86.62 89 ALA A CA 1
ATOM 737 C C . ALA A 1 89 ? 9.492 6.347 -12.516 1.00 86.62 89 ALA A C 1
ATOM 739 O O . ALA A 1 89 ? 9.905 5.682 -11.563 1.00 86.62 89 ALA A O 1
ATOM 740 N N . LYS A 1 90 ? 8.696 7.413 -12.376 1.00 89.12 90 LYS A N 1
ATOM 741 C CA . LYS A 1 90 ? 8.328 8.020 -11.091 1.00 89.12 90 LYS A CA 1
ATOM 742 C C . LYS A 1 90 ? 6.834 7.900 -10.840 1.00 89.12 90 LYS A C 1
ATOM 744 O O . LYS A 1 90 ? 6.051 8.004 -11.778 1.00 89.12 90 LYS A O 1
ATOM 749 N N . LEU A 1 91 ? 6.454 7.727 -9.577 1.00 89.81 91 LEU A N 1
ATOM 750 C CA . LEU A 1 91 ? 5.062 7.837 -9.149 1.00 89.81 91 LEU A CA 1
ATOM 751 C C . LEU A 1 91 ? 4.616 9.296 -9.207 1.00 89.81 91 LEU A C 1
ATOM 753 O O . LEU A 1 91 ? 5.387 10.197 -8.876 1.00 89.81 91 LEU A O 1
ATOM 757 N N . LYS A 1 92 ? 3.377 9.518 -9.640 1.00 88.94 92 LYS A N 1
ATOM 758 C CA . LYS A 1 92 ? 2.771 10.843 -9.642 1.00 88.94 92 LYS A CA 1
ATOM 759 C C . LYS A 1 92 ? 2.415 11.238 -8.210 1.00 88.94 92 LYS A C 1
ATOM 761 O O . LYS A 1 92 ? 1.759 10.477 -7.505 1.00 88.94 92 LYS A O 1
ATOM 766 N N . ILE A 1 93 ? 2.820 12.437 -7.799 1.00 84.25 93 ILE A N 1
ATOM 767 C CA . ILE A 1 93 ? 2.457 12.990 -6.493 1.00 84.25 93 ILE A CA 1
ATOM 768 C C . ILE A 1 93 ? 1.049 13.602 -6.606 1.00 84.25 93 ILE A C 1
ATOM 770 O O . ILE A 1 93 ? 0.805 14.400 -7.519 1.00 84.25 93 ILE A O 1
ATOM 774 N N . PRO A 1 94 ? 0.103 13.255 -5.716 1.00 81.38 94 PRO A N 1
ATOM 775 C CA . PRO A 1 94 ? -1.213 13.883 -5.702 1.00 81.38 94 PRO A CA 1
ATOM 776 C C . PRO A 1 94 ? -1.094 15.404 -5.537 1.00 81.38 94 PRO A C 1
ATOM 778 O O . PRO A 1 94 ? -0.396 15.885 -4.649 1.00 81.38 94 PRO A O 1
ATOM 781 N N . GLY A 1 95 ? -1.771 16.169 -6.396 1.00 79.81 95 GLY A N 1
ATOM 782 C CA . GLY A 1 95 ? -1.795 17.635 -6.324 1.00 79.81 95 GLY A CA 1
ATOM 783 C C . GLY A 1 95 ? -0.667 18.363 -7.065 1.00 79.81 95 GLY A C 1
ATOM 784 O O . GLY A 1 95 ? -0.681 19.592 -7.095 1.00 79.81 95 GLY A O 1
ATOM 785 N N . THR A 1 96 ? 0.269 17.657 -7.710 1.00 84.19 96 THR A N 1
ATOM 786 C CA . THR A 1 96 ? 1.273 18.283 -8.587 1.00 84.19 96 THR A CA 1
ATOM 787 C C . THR A 1 96 ? 0.976 18.027 -10.070 1.00 84.19 96 THR A C 1
ATOM 789 O O . THR A 1 96 ? 0.416 16.997 -10.457 1.00 84.19 96 THR A O 1
ATOM 792 N N . ASN A 1 97 ? 1.378 18.969 -10.931 1.00 81.75 97 ASN A N 1
ATOM 793 C CA . ASN A 1 97 ? 1.306 18.839 -12.397 1.00 81.75 97 ASN A CA 1
ATOM 794 C C . ASN A 1 97 ? 2.498 18.056 -12.980 1.00 81.75 97 ASN A C 1
ATOM 796 O O . ASN A 1 97 ? 2.889 18.251 -14.131 1.00 81.75 97 ASN A O 1
ATOM 800 N N . GLU A 1 98 ? 3.100 17.173 -12.189 1.00 84.44 98 GLU A N 1
ATOM 801 C CA . GLU A 1 98 ? 4.233 16.373 -12.633 1.00 84.44 98 GLU A CA 1
ATOM 802 C C . GLU A 1 98 ? 3.774 15.170 -13.465 1.00 84.44 98 GLU A C 1
ATOM 804 O O . GLU A 1 98 ? 2.739 14.542 -13.210 1.00 84.44 98 GLU A O 1
ATOM 809 N N . THR A 1 99 ? 4.568 14.831 -14.482 1.00 83.88 99 THR A N 1
ATOM 810 C CA . THR A 1 99 ? 4.390 13.593 -15.240 1.00 83.88 99 THR A CA 1
ATOM 811 C C . THR A 1 99 ? 4.886 12.419 -14.409 1.00 83.88 99 THR A C 1
ATOM 813 O O . THR A 1 99 ? 6.057 12.380 -14.032 1.00 83.88 99 THR A O 1
ATOM 816 N N . GLY A 1 100 ? 4.011 11.451 -14.164 1.00 89.00 100 GLY A N 1
ATOM 817 C CA . GLY A 1 100 ? 4.350 10.240 -13.436 1.00 89.00 100 GLY A CA 1
ATOM 818 C C . GLY A 1 100 ? 3.252 9.192 -13.533 1.00 89.00 100 GLY A C 1
ATOM 819 O O . GLY A 1 100 ? 2.173 9.432 -14.085 1.00 89.00 100 GLY A O 1
ATOM 820 N N . LEU A 1 101 ? 3.553 8.031 -12.976 1.00 91.00 101 LEU A N 1
ATOM 821 C CA . LEU A 1 101 ? 2.689 6.871 -12.913 1.00 91.00 101 LEU A CA 1
ATOM 822 C C . LEU A 1 101 ? 1.629 7.101 -11.832 1.00 91.00 101 LEU A C 1
ATOM 824 O O . LEU A 1 101 ? 1.964 7.254 -10.657 1.00 91.00 101 LEU A O 1
ATOM 828 N N . ASN A 1 102 ? 0.361 7.158 -12.234 1.00 91.38 102 ASN A N 1
ATOM 829 C CA . ASN A 1 102 ? -0.754 7.286 -11.302 1.00 91.38 102 ASN A CA 1
ATOM 830 C C . ASN A 1 102 ? -1.181 5.897 -10.814 1.00 91.38 102 ASN A C 1
AT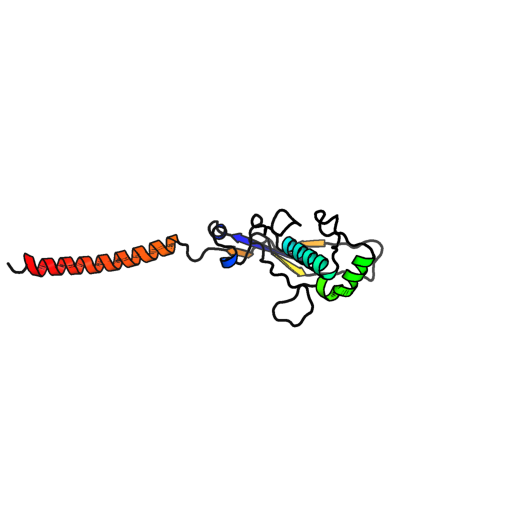OM 832 O O . ASN A 1 102 ? -1.670 5.109 -11.623 1.00 91.38 102 ASN A O 1
ATOM 836 N N . CYS A 1 103 ? -0.993 5.617 -9.524 1.00 91.88 103 CYS A N 1
ATOM 837 C CA . CYS A 1 103 ? -1.347 4.343 -8.902 1.00 91.88 103 CYS A CA 1
ATOM 838 C C . CYS A 1 103 ? -2.188 4.575 -7.648 1.00 91.88 103 CYS A C 1
ATOM 840 O O . CYS A 1 103 ? -1.717 5.202 -6.701 1.00 91.88 103 CYS A O 1
ATOM 842 N N . ASP A 1 104 ? -3.380 3.986 -7.609 1.00 90.56 104 ASP A N 1
ATOM 843 C CA . ASP A 1 104 ? -4.282 4.041 -6.454 1.00 90.56 104 ASP A CA 1
ATOM 844 C C . ASP A 1 104 ? -3.967 2.890 -5.477 1.00 90.56 104 ASP A C 1
ATOM 846 O O . ASP A 1 104 ? -4.752 1.962 -5.263 1.00 90.56 104 ASP A O 1
ATOM 850 N N . CYS A 1 105 ? -2.752 2.916 -4.923 1.00 92.50 105 CYS A N 1
ATOM 851 C CA . CYS A 1 105 ? -2.245 1.89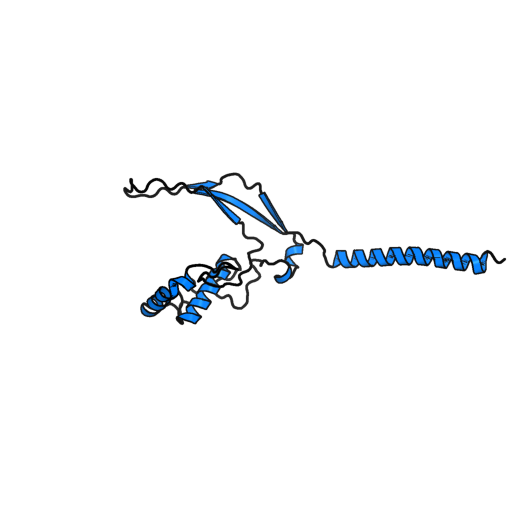5 -4.007 1.00 92.50 105 CYS A CA 1
ATOM 852 C C . CYS A 1 105 ? -2.449 2.295 -2.545 1.00 92.50 105 CYS A C 1
ATOM 854 O O . CYS A 1 105 ? -1.916 3.304 -2.090 1.00 92.50 105 CYS A O 1
ATOM 856 N N . LEU A 1 106 ? -3.164 1.460 -1.786 1.00 93.81 106 LEU A N 1
ATOM 857 C CA . LEU A 1 106 ? -3.290 1.627 -0.337 1.00 93.81 106 LEU A CA 1
ATOM 858 C C . LEU A 1 106 ? -2.014 1.149 0.378 1.00 93.81 106 LEU A C 1
ATOM 860 O O . LEU A 1 106 ? -1.416 0.155 -0.046 1.00 93.81 106 LEU A O 1
ATOM 864 N N . PRO A 1 107 ? -1.595 1.791 1.478 1.00 92.94 107 PRO A N 1
ATOM 865 C CA . PRO A 1 107 ? -0.482 1.299 2.280 1.00 92.94 107 PRO A CA 1
ATOM 866 C C . PRO A 1 107 ? -0.793 -0.075 2.892 1.00 92.94 107 PRO A C 1
ATOM 868 O O . PRO A 1 107 ? -1.953 -0.463 3.073 1.00 92.94 107 PRO A O 1
ATOM 871 N N . SER A 1 108 ? 0.260 -0.818 3.224 1.00 93.44 108 SER A N 1
ATOM 872 C CA . SER A 1 108 ? 0.132 -2.061 3.985 1.00 93.44 108 SER A CA 1
ATOM 873 C C . SER A 1 108 ? -0.196 -1.757 5.449 1.00 93.44 108 SER A C 1
ATOM 875 O O . SER A 1 108 ? 0.339 -0.817 6.037 1.00 93.44 108 SER A O 1
ATOM 877 N N . CYS A 1 109 ? -1.068 -2.555 6.065 1.00 92.56 109 CYS A N 1
ATOM 878 C CA . CYS A 1 109 ? -1.408 -2.387 7.477 1.00 92.56 109 CYS A CA 1
ATOM 879 C C . CYS A 1 109 ? -0.308 -2.901 8.425 1.00 92.56 109 CYS A C 1
ATOM 881 O O . CYS A 1 109 ? -0.348 -2.560 9.602 1.00 92.56 109 CYS A O 1
ATOM 883 N N . VAL A 1 110 ? 0.641 -3.722 7.959 1.00 91.69 110 VAL A N 1
ATOM 884 C CA . VAL A 1 110 ? 1.615 -4.440 8.819 1.00 91.69 110 VAL A CA 1
ATOM 885 C C . VAL A 1 110 ? 3.081 -4.189 8.456 1.00 91.69 110 VAL A C 1
ATOM 887 O O . VAL A 1 110 ? 3.974 -4.727 9.101 1.00 91.69 110 VAL A O 1
ATOM 890 N N . GLU A 1 111 ? 3.340 -3.418 7.404 1.00 89.81 111 GLU A N 1
ATOM 891 C CA . GLU A 1 111 ? 4.695 -3.137 6.921 1.00 89.81 111 GLU A CA 1
ATOM 892 C C . GLU A 1 111 ? 5.341 -2.031 7.769 1.00 89.81 111 GLU A C 1
ATOM 894 O O . GLU A 1 111 ? 4.711 -1.008 8.025 1.00 89.81 111 GLU A O 1
ATOM 899 N N . SER A 1 112 ? 6.576 -2.248 8.232 1.00 88.19 112 SER A N 1
ATOM 900 C CA . SER A 1 112 ? 7.324 -1.243 8.999 1.00 88.19 112 SER A CA 1
ATOM 901 C C . SER A 1 112 ? 7.898 -0.165 8.079 1.00 88.19 112 SER A C 1
ATOM 903 O O . SER A 1 112 ? 8.413 -0.465 7.000 1.00 88.19 112 SER A O 1
ATOM 905 N N . ASP A 1 113 ? 7.890 1.081 8.548 1.00 87.38 113 ASP A N 1
ATOM 906 C CA . ASP A 1 113 ? 8.446 2.213 7.810 1.00 87.38 113 ASP A CA 1
ATOM 907 C C . ASP A 1 113 ? 9.934 2.406 8.125 1.00 87.38 113 ASP A C 1
ATOM 909 O O . ASP A 1 113 ? 10.354 2.458 9.286 1.00 87.38 113 ASP A O 1
ATOM 913 N N . TYR A 1 114 ? 10.745 2.556 7.074 1.00 88.94 114 TYR A N 1
ATOM 914 C CA . TYR A 1 114 ? 12.191 2.766 7.169 1.00 88.94 114 TYR A CA 1
ATOM 915 C C . TYR A 1 114 ? 12.552 4.206 6.807 1.00 88.94 114 TYR A C 1
ATOM 917 O O . TYR A 1 114 ? 12.434 4.622 5.656 1.00 88.94 114 TYR A O 1
ATOM 925 N N . ASN A 1 115 ? 13.083 4.952 7.773 1.00 88.38 115 ASN A N 1
ATOM 926 C CA . ASN A 1 115 ? 13.474 6.346 7.587 1.00 88.38 115 ASN A CA 1
ATOM 927 C C . ASN A 1 115 ? 14.996 6.477 7.476 1.00 88.38 115 ASN A C 1
ATOM 929 O O . ASN A 1 115 ? 15.743 6.032 8.348 1.00 88.38 115 ASN A O 1
ATOM 933 N N . ILE A 1 116 ? 15.485 7.110 6.408 1.00 88.38 116 ILE A N 1
ATOM 934 C CA . ILE A 1 116 ? 16.922 7.340 6.207 1.00 88.38 116 ILE A CA 1
ATOM 935 C C . ILE A 1 116 ? 17.333 8.601 6.976 1.00 88.38 116 ILE A C 1
ATOM 937 O O . ILE A 1 116 ? 17.027 9.714 6.565 1.00 88.38 116 ILE A O 1
ATOM 941 N N . VAL A 1 117 ? 18.068 8.426 8.075 1.00 87.38 117 VAL A N 1
ATOM 942 C CA . VAL A 1 117 ? 18.507 9.523 8.958 1.00 87.38 117 VAL A CA 1
ATOM 943 C C . VAL A 1 117 ? 19.773 10.196 8.428 1.00 87.38 117 VAL A C 1
ATOM 945 O O . VAL A 1 117 ? 19.929 11.410 8.502 1.00 87.38 117 VAL A O 1
ATOM 948 N N . SER A 1 118 ? 20.721 9.415 7.904 1.00 84.31 118 SER A N 1
ATOM 949 C CA . SER A 1 118 ? 21.965 9.970 7.367 1.00 84.31 118 SER A CA 1
ATOM 950 C C . SER A 1 118 ? 22.550 9.094 6.273 1.00 84.31 118 SER A C 1
ATOM 952 O O . SER A 1 118 ? 22.782 7.894 6.452 1.00 84.31 118 SER A O 1
ATOM 954 N N . ASN A 1 119 ? 22.874 9.712 5.142 1.00 82.44 119 ASN A N 1
ATOM 955 C CA . ASN A 1 119 ? 23.607 9.063 4.070 1.00 82.44 119 ASN A CA 1
ATOM 956 C C . ASN A 1 119 ? 25.000 9.688 3.939 1.00 82.44 119 ASN A C 1
ATOM 958 O O . ASN A 1 119 ? 25.156 10.779 3.401 1.00 82.44 119 ASN A O 1
ATOM 962 N N . LYS A 1 120 ? 26.020 9.002 4.467 1.00 77.25 120 LYS A N 1
ATOM 963 C CA . LYS A 1 120 ? 27.422 9.386 4.275 1.00 77.25 120 LYS A CA 1
ATOM 964 C C . LYS A 1 120 ? 27.963 8.648 3.059 1.00 77.25 120 LYS A C 1
ATOM 966 O O . LYS A 1 120 ? 28.193 7.441 3.134 1.00 77.25 120 LYS A O 1
ATOM 971 N N . VAL A 1 121 ? 28.158 9.381 1.970 1.00 74.06 121 VAL A N 1
ATOM 972 C CA . VAL A 1 121 ? 28.865 8.906 0.780 1.00 74.06 121 VAL A CA 1
ATOM 973 C C . VAL A 1 121 ? 30.319 9.341 0.927 1.00 74.06 121 VAL A C 1
ATOM 975 O O . VAL A 1 121 ? 30.601 10.532 1.022 1.00 74.06 121 VAL A O 1
ATOM 978 N N . SER A 1 122 ? 31.241 8.384 1.035 1.00 65.25 122 SER A N 1
ATOM 979 C CA . SER A 1 122 ? 32.675 8.684 1.004 1.00 65.25 122 SER A CA 1
ATOM 980 C C . SER A 1 122 ? 33.073 9.149 -0.395 1.00 65.25 122 SER A C 1
ATOM 982 O O . SER A 1 122 ? 32.608 8.582 -1.384 1.00 65.25 122 SER A O 1
ATOM 984 N N . ASP A 1 123 ? 33.930 10.164 -0.454 1.00 63.03 123 ASP A N 1
ATOM 985 C CA . ASP A 1 123 ? 34.310 10.866 -1.676 1.00 63.03 123 ASP A CA 1
ATOM 986 C C . ASP A 1 123 ? 34.813 9.908 -2.776 1.00 63.03 123 ASP A C 1
ATOM 988 O O . ASP A 1 123 ? 35.701 9.079 -2.569 1.00 63.03 123 ASP A O 1
ATOM 992 N N . ILE A 1 124 ? 34.239 10.036 -3.974 1.00 59.56 124 ILE A N 1
ATOM 993 C CA . ILE A 1 124 ? 34.410 9.152 -5.149 1.00 59.56 124 ILE A CA 1
ATOM 994 C C . ILE A 1 124 ? 35.833 9.224 -5.746 1.00 59.56 124 ILE A C 1
ATOM 996 O O . ILE A 1 124 ? 36.184 8.500 -6.677 1.00 59.56 124 ILE A O 1
ATOM 1000 N N . ARG A 1 125 ? 36.707 10.070 -5.194 1.00 58.81 125 ARG A N 1
ATOM 1001 C CA . ARG A 1 125 ? 38.070 10.299 -5.696 1.00 58.81 125 ARG A CA 1
ATOM 1002 C C . ARG A 1 125 ? 39.060 9.169 -5.394 1.00 58.81 125 ARG A C 1
ATOM 1004 O O . ARG A 1 125 ? 40.165 9.187 -5.926 1.00 58.81 125 ARG A O 1
ATOM 1011 N N . THR A 1 126 ? 38.681 8.167 -4.599 1.00 56.81 126 THR A N 1
ATOM 1012 C CA . THR A 1 126 ? 39.555 7.038 -4.220 1.00 56.81 126 THR A CA 1
ATOM 1013 C C . THR A 1 126 ? 39.005 5.679 -4.667 1.00 56.81 126 THR A C 1
ATOM 1015 O O . THR A 1 126 ? 39.153 4.678 -3.969 1.00 56.81 126 THR A O 1
ATOM 1018 N N . ILE A 1 127 ? 38.362 5.598 -5.837 1.00 59.03 127 ILE A N 1
ATOM 1019 C CA . ILE A 1 127 ? 37.901 4.309 -6.377 1.00 59.03 127 ILE A CA 1
ATOM 1020 C C . ILE A 1 127 ? 39.099 3.519 -6.920 1.00 59.03 127 ILE A C 1
ATOM 1022 O O . ILE A 1 127 ? 39.440 3.557 -8.100 1.00 59.03 127 ILE A O 1
ATOM 1026 N N . ARG A 1 128 ? 39.728 2.741 -6.038 1.00 58.19 128 ARG A N 1
ATOM 1027 C CA . ARG A 1 128 ? 40.425 1.509 -6.415 1.00 58.19 128 ARG A CA 1
ATOM 1028 C C . ARG A 1 128 ? 39.628 0.322 -5.858 1.00 58.19 128 ARG A C 1
ATOM 1030 O O . ARG A 1 128 ? 39.699 0.012 -4.679 1.00 58.19 128 ARG A O 1
ATOM 1037 N N . ARG A 1 129 ? 38.882 -0.340 -6.752 1.00 66.69 129 ARG A N 1
ATOM 1038 C CA . ARG A 1 129 ? 38.383 -1.734 -6.674 1.00 66.69 129 ARG A CA 1
ATOM 1039 C C . ARG A 1 129 ? 37.354 -2.139 -5.601 1.00 66.69 129 ARG A C 1
ATOM 1041 O O . ARG A 1 129 ? 37.028 -3.320 -5.548 1.00 66.69 129 ARG A O 1
ATOM 1048 N N . GLY A 1 130 ? 36.770 -1.236 -4.815 1.00 68.25 130 GLY A N 1
ATOM 1049 C CA . GLY A 1 130 ? 35.669 -1.637 -3.927 1.00 68.25 130 GLY A CA 1
ATOM 1050 C C . GLY A 1 130 ? 34.921 -0.487 -3.268 1.00 68.25 130 GLY A C 1
ATOM 1051 O O . GLY A 1 130 ? 35.526 0.501 -2.861 1.00 68.25 130 GLY A O 1
ATOM 1052 N N . ALA A 1 131 ? 33.601 -0.635 -3.143 1.00 75.44 131 ALA A N 1
ATOM 1053 C CA . ALA A 1 131 ? 32.745 0.256 -2.368 1.00 75.44 131 ALA A CA 1
ATOM 1054 C C . ALA A 1 131 ? 32.390 -0.416 -1.034 1.00 75.44 131 ALA A C 1
ATOM 1056 O O . ALA A 1 131 ? 31.825 -1.509 -1.014 1.00 75.44 131 ALA A O 1
ATOM 1057 N N . LYS A 1 132 ? 32.713 0.229 0.093 1.00 81.50 132 LYS A N 1
ATOM 1058 C CA . LYS A 1 132 ? 32.307 -0.248 1.421 1.00 81.50 132 LYS A CA 1
ATOM 1059 C C . LYS A 1 132 ? 30.943 0.341 1.772 1.00 81.50 132 LYS A C 1
ATOM 1061 O O . LYS A 1 132 ? 30.845 1.521 2.098 1.00 81.50 132 LYS A O 1
ATOM 1066 N N . VAL A 1 133 ? 29.900 -0.485 1.745 1.00 85.00 133 VAL A N 1
ATOM 1067 C CA . VAL A 1 133 ? 28.554 -0.095 2.187 1.00 85.00 133 VAL A CA 1
ATOM 1068 C C . VAL A 1 133 ? 28.363 -0.532 3.636 1.00 85.00 133 VAL A C 1
ATOM 1070 O O . VAL A 1 133 ? 28.568 -1.694 3.973 1.00 85.00 133 VAL A O 1
ATOM 1073 N N . GLN A 1 134 ? 27.990 0.403 4.510 1.00 86.94 134 GLN A N 1
ATOM 1074 C CA . GLN A 1 134 ? 27.666 0.107 5.905 1.00 86.94 134 GLN A CA 1
ATOM 1075 C C . GLN A 1 134 ? 26.262 0.609 6.237 1.00 86.94 134 GLN A C 1
ATOM 1077 O O . GLN A 1 134 ? 25.975 1.799 6.074 1.00 86.94 134 GLN A O 1
ATOM 1082 N N . PHE A 1 135 ? 25.428 -0.292 6.752 1.00 89.56 135 PHE A N 1
ATOM 1083 C CA . PHE A 1 135 ? 24.108 0.003 7.301 1.00 89.56 135 PHE A CA 1
ATOM 1084 C C 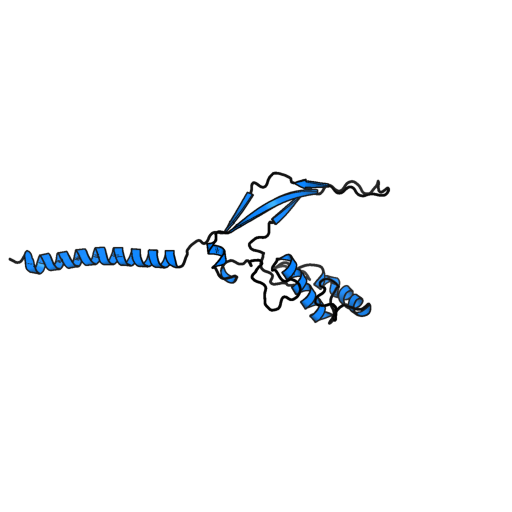. PHE A 1 135 ? 24.203 0.045 8.824 1.00 89.56 135 PHE A C 1
ATOM 1086 O O . PHE A 1 135 ? 24.772 -0.856 9.438 1.00 89.56 135 PHE A O 1
ATOM 1093 N N . LYS A 1 136 ? 23.696 1.115 9.432 1.00 90.50 136 LYS A N 1
ATOM 1094 C CA . LYS A 1 136 ? 23.624 1.265 10.886 1.00 90.50 136 LYS A CA 1
ATOM 1095 C C . LYS A 1 136 ? 22.206 1.655 11.270 1.00 90.50 136 LYS A C 1
ATOM 1097 O O . LYS A 1 136 ? 21.653 2.586 10.690 1.00 90.50 136 LYS A O 1
ATOM 1102 N N . LEU A 1 137 ? 21.649 0.970 12.255 1.00 90.06 137 LEU A N 1
ATOM 1103 C CA . LEU A 1 137 ? 20.426 1.419 12.899 1.00 90.06 137 LEU A CA 1
ATOM 1104 C C . LEU A 1 137 ? 20.776 2.598 13.817 1.00 90.06 137 LEU A C 1
ATOM 1106 O O . LEU A 1 137 ? 21.766 2.520 14.544 1.00 90.06 137 LEU A O 1
ATOM 1110 N N . ASN A 1 138 ? 20.014 3.689 13.746 1.00 87.44 138 ASN A N 1
ATOM 1111 C CA . ASN A 1 138 ? 20.282 4.893 14.531 1.00 87.44 138 ASN A CA 1
ATOM 1112 C C . ASN A 1 138 ? 20.145 4.604 16.030 1.00 87.44 138 ASN A C 1
ATOM 1114 O O . ASN A 1 138 ? 21.098 4.770 16.779 1.00 87.44 138 ASN A O 1
ATOM 1118 N N . ASN A 1 139 ? 18.969 4.111 16.422 1.00 86.25 139 ASN A N 1
ATOM 1119 C CA . ASN A 1 139 ? 18.585 3.772 17.787 1.00 86.25 139 ASN A CA 1
ATOM 1120 C C . ASN A 1 139 ? 17.735 2.497 17.764 1.00 86.25 139 ASN A C 1
ATOM 1122 O O . ASN A 1 139 ? 17.145 2.161 16.734 1.00 86.25 139 ASN A O 1
ATOM 1126 N N . LYS A 1 140 ? 17.613 1.814 18.908 1.00 85.44 140 LYS A N 1
ATOM 1127 C CA . LYS A 1 140 ? 16.589 0.773 19.079 1.00 85.44 140 LYS A CA 1
ATOM 1128 C C . LYS A 1 140 ? 15.207 1.371 18.745 1.00 85.44 140 LYS A C 1
ATOM 1130 O O . LYS A 1 140 ? 14.971 2.511 19.150 1.00 85.44 140 LYS A O 1
ATOM 1135 N N . PRO A 1 141 ? 14.309 0.644 18.051 1.00 82.81 141 PRO A N 1
ATOM 1136 C CA . PRO A 1 141 ? 12.962 1.137 17.778 1.00 82.81 141 PRO A CA 1
ATOM 1137 C C . PRO A 1 141 ? 12.271 1.511 19.095 1.00 82.81 141 PRO A C 1
ATOM 1139 O O . PRO A 1 141 ? 12.104 0.659 19.970 1.00 82.81 141 PRO A O 1
ATOM 1142 N N . PHE A 1 142 ? 11.961 2.797 19.264 1.00 82.25 142 PHE A N 1
ATOM 1143 C CA . PHE A 1 142 ? 11.289 3.339 20.452 1.00 82.25 142 PHE A CA 1
ATOM 1144 C C . PHE A 1 142 ? 9.923 3.943 20.112 1.00 82.25 142 PHE A C 1
ATOM 1146 O O . PHE A 1 142 ? 9.076 4.064 20.992 1.00 82.25 142 PHE A O 1
ATOM 1153 N N . GLU A 1 143 ? 9.697 4.273 18.839 1.00 84.75 143 GLU A N 1
ATOM 1154 C CA . GLU A 1 143 ? 8.423 4.757 18.319 1.00 84.75 143 GLU A CA 1
ATOM 1155 C C . GLU A 1 143 ? 7.673 3.605 17.658 1.00 84.75 143 GLU A C 1
ATOM 1157 O O . GLU A 1 143 ? 8.251 2.779 16.944 1.00 84.75 143 GLU A O 1
ATOM 1162 N N . ARG A 1 144 ? 6.367 3.557 17.906 1.00 87.62 144 ARG A N 1
ATOM 1163 C CA . ARG A 1 144 ? 5.455 2.583 17.320 1.00 87.62 144 ARG A CA 1
ATOM 1164 C C . ARG A 1 144 ? 4.137 3.272 17.023 1.00 87.62 144 ARG A C 1
ATOM 1166 O O . ARG A 1 144 ? 3.614 3.989 17.872 1.00 87.62 144 ARG A O 1
ATOM 1173 N N . ILE A 1 145 ? 3.593 3.006 15.844 1.00 89.12 145 ILE A N 1
ATOM 1174 C CA . ILE A 1 145 ? 2.263 3.461 15.453 1.00 89.12 145 ILE A CA 1
ATOM 1175 C C . ILE A 1 145 ? 1.269 2.372 15.841 1.00 89.12 145 ILE A C 1
ATOM 1177 O O . ILE A 1 145 ? 1.374 1.238 15.372 1.00 89.12 145 ILE A O 1
ATOM 1181 N N . THR A 1 146 ? 0.307 2.706 16.698 1.00 90.62 146 THR A N 1
ATOM 1182 C CA . THR A 1 146 ? -0.798 1.812 17.045 1.00 90.62 146 THR A CA 1
ATOM 1183 C C . THR A 1 146 ? -2.069 2.228 16.318 1.00 90.62 146 THR A C 1
ATOM 1185 O O . THR A 1 146 ? -2.450 3.399 16.333 1.00 90.62 146 THR A O 1
ATOM 1188 N N . ARG A 1 147 ? -2.738 1.272 15.669 1.00 89.56 147 ARG A N 1
ATOM 1189 C CA . ARG A 1 147 ? -4.077 1.473 15.101 1.00 89.56 147 ARG A CA 1
ATOM 1190 C C . ARG A 1 147 ? -5.106 0.786 15.987 1.00 89.56 147 ARG A C 1
ATOM 1192 O O . ARG A 1 147 ? -4.987 -0.410 16.245 1.00 89.56 147 ARG A O 1
ATOM 1199 N N . GLN A 1 148 ? -6.100 1.559 16.409 1.00 91.00 148 GLN A N 1
ATOM 1200 C CA . GLN A 1 148 ? -7.212 1.130 17.254 1.00 91.00 148 GLN A CA 1
ATOM 1201 C C . GLN A 1 148 ? -8.530 1.599 16.641 1.00 91.00 148 GLN A C 1
ATOM 1203 O O . GLN A 1 148 ? -8.579 2.634 15.965 1.00 91.00 148 GLN A O 1
ATOM 1208 N N . VAL A 1 149 ? -9.589 0.832 16.867 1.00 89.12 149 VAL A N 1
ATOM 1209 C CA . VAL A 1 149 ? -10.932 1.163 16.392 1.00 89.12 149 VAL A CA 1
ATOM 1210 C C . VAL A 1 149 ? -11.590 2.101 17.402 1.00 89.12 149 VAL A C 1
ATOM 1212 O O . VAL A 1 149 ? -11.758 1.753 18.560 1.00 89.12 149 VAL A O 1
ATOM 1215 N N . ALA A 1 150 ? -11.969 3.311 16.978 1.00 86.75 150 ALA A N 1
ATOM 1216 C CA . ALA A 1 150 ? -12.503 4.313 17.907 1.00 86.75 150 ALA A CA 1
ATOM 1217 C C . ALA A 1 150 ? -13.896 3.962 18.466 1.00 86.75 150 ALA A C 1
ATOM 1219 O O . ALA A 1 150 ? -14.214 4.337 19.593 1.00 86.75 150 ALA A O 1
ATOM 1220 N N . ARG A 1 151 ? -14.746 3.306 17.664 1.00 84.88 151 ARG A N 1
ATOM 1221 C CA . ARG A 1 151 ? -16.064 2.797 18.069 1.00 84.88 151 ARG A CA 1
ATOM 1222 C C . ARG A 1 151 ? -16.408 1.553 17.273 1.00 84.88 151 ARG A C 1
ATOM 1224 O O . ARG A 1 151 ? -16.385 1.580 16.043 1.00 84.88 151 ARG A O 1
ATOM 1231 N N . THR A 1 152 ? -16.789 0.502 17.977 1.00 86.56 152 THR A N 1
ATOM 1232 C CA . THR A 1 152 ? -17.306 -0.727 17.381 1.00 86.56 152 THR A CA 1
ATOM 1233 C C . THR A 1 152 ? -18.833 -0.674 17.252 1.00 86.56 152 THR A C 1
ATOM 1235 O O . THR A 1 152 ? -19.512 0.160 17.860 1.00 86.56 152 THR A O 1
ATOM 1238 N N . ALA A 1 153 ? -19.412 -1.590 16.471 1.00 86.38 153 ALA A N 1
ATOM 1239 C CA . ALA A 1 153 ? -20.868 -1.743 16.403 1.00 86.38 153 ALA A CA 1
ATOM 1240 C C . ALA A 1 153 ? -21.476 -2.113 17.771 1.00 86.38 153 ALA A C 1
ATOM 1242 O O . ALA A 1 153 ? -22.598 -1.715 18.079 1.00 86.38 153 ALA A O 1
ATOM 1243 N N . LEU A 1 154 ? -20.721 -2.832 18.608 1.00 88.88 154 LEU A N 1
ATOM 1244 C CA . LEU A 1 154 ? -21.128 -3.181 19.967 1.00 88.88 154 LEU A CA 1
ATOM 1245 C C . LEU A 1 154 ? -21.212 -1.936 20.854 1.00 88.88 154 LEU A C 1
ATOM 1247 O O . LEU A 1 154 ? -22.210 -1.761 21.549 1.00 88.88 154 LEU A O 1
ATOM 1251 N N . ASP A 1 155 ? -20.240 -1.025 20.756 1.00 90.50 155 ASP A N 1
ATOM 1252 C CA . ASP A 1 155 ? -20.261 0.239 21.504 1.00 90.50 155 ASP A CA 1
ATOM 1253 C C . ASP A 1 155 ? -21.467 1.101 21.131 1.00 90.50 155 ASP A C 1
ATOM 1255 O O . ASP A 1 155 ? -22.063 1.756 21.989 1.00 90.50 155 ASP A O 1
ATOM 1259 N N . LEU A 1 156 ? -21.867 1.077 19.855 1.00 91.12 156 LEU A N 1
ATOM 1260 C CA . LEU A 1 156 ? -23.060 1.780 19.392 1.00 91.12 156 LEU A CA 1
ATOM 1261 C C . LEU A 1 156 ? -24.333 1.199 20.022 1.00 91.12 156 LEU A C 1
ATOM 1263 O O . LEU A 1 156 ? -25.169 1.954 20.518 1.00 91.12 156 LEU A O 1
ATOM 1267 N N . VAL A 1 157 ? -24.469 -0.130 20.045 1.00 94.56 157 VAL A N 1
ATOM 1268 C CA . VAL A 1 157 ? -25.620 -0.806 20.665 1.00 94.56 157 VAL A CA 1
ATOM 1269 C C . VAL A 1 157 ? -25.663 -0.541 22.169 1.00 94.56 157 VAL A C 1
ATOM 1271 O O . VAL A 1 157 ? -26.732 -0.249 22.704 1.00 94.56 157 VAL A O 1
ATOM 1274 N N . ILE A 1 158 ? -24.513 -0.572 22.848 1.00 95.25 158 ILE A N 1
ATOM 1275 C CA . ILE A 1 158 ? -24.405 -0.250 24.276 1.00 95.25 158 ILE A CA 1
ATOM 1276 C C . ILE A 1 158 ? -24.829 1.200 24.532 1.00 95.25 158 ILE A C 1
ATOM 1278 O O . ILE A 1 158 ? -25.621 1.457 25.440 1.00 95.25 158 ILE A O 1
ATOM 1282 N N . ALA A 1 159 ? -24.362 2.150 23.717 1.00 95.06 159 ALA A N 1
ATOM 1283 C CA . ALA A 1 159 ? -24.732 3.556 23.849 1.00 95.06 159 ALA A CA 1
ATOM 1284 C C . ALA A 1 159 ? -26.239 3.780 23.638 1.00 95.06 159 ALA A C 1
ATOM 1286 O O . ALA A 1 159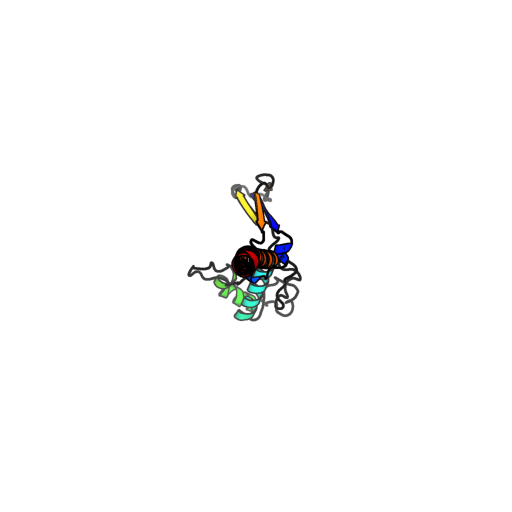 ? -26.873 4.499 24.412 1.00 95.06 159 ALA A O 1
ATOM 1287 N N . MET A 1 160 ? -26.831 3.126 22.634 1.00 95.56 160 MET A N 1
ATOM 1288 C CA . MET A 1 160 ? -28.276 3.175 22.399 1.00 95.56 160 MET A CA 1
ATOM 1289 C C . MET A 1 160 ? -29.052 2.556 23.565 1.00 95.56 160 MET A C 1
ATOM 1291 O O . MET A 1 160 ? -29.971 3.186 24.083 1.00 95.56 160 MET A O 1
ATOM 1295 N N . GLY A 1 161 ? -28.662 1.364 24.022 1.00 95.00 161 GLY A N 1
ATOM 1296 C CA . GLY A 1 161 ? -29.296 0.678 25.149 1.00 95.00 161 GLY A CA 1
ATOM 1297 C C . GLY A 1 161 ? -29.221 1.478 26.451 1.00 95.00 161 GLY A C 1
ATOM 1298 O O . GLY A 1 161 ? -30.213 1.572 27.168 1.00 95.00 161 GLY A O 1
ATOM 1299 N N . SER A 1 162 ? -28.083 2.123 26.718 1.00 93.50 162 SER A N 1
ATOM 1300 C CA . SER A 1 162 ? -27.902 3.025 27.862 1.00 93.50 162 SER A CA 1
ATOM 1301 C C . SER A 1 162 ? -28.847 4.229 27.790 1.00 93.50 162 SER A C 1
ATOM 1303 O O . SER A 1 162 ? -29.535 4.542 28.764 1.00 93.50 162 SER A O 1
ATOM 1305 N N . CYS A 1 163 ? -28.958 4.853 26.612 1.00 93.31 163 CYS A N 1
ATOM 1306 C CA . CYS A 1 163 ? -29.868 5.973 26.383 1.00 93.31 163 CYS A CA 1
ATOM 1307 C C . CYS A 1 163 ? -31.336 5.568 26.610 1.00 93.31 163 CYS A C 1
ATOM 1309 O O . CYS A 1 163 ? -32.052 6.218 27.372 1.00 93.31 163 CYS A O 1
ATOM 1311 N N . PHE A 1 164 ? -31.765 4.439 26.034 1.00 93.44 164 PHE A N 1
ATOM 1312 C CA . PHE A 1 164 ? -33.115 3.915 26.249 1.00 93.44 164 PHE A CA 1
ATOM 1313 C C . PHE A 1 164 ? -33.373 3.549 27.712 1.00 93.44 164 PHE A C 1
ATOM 1315 O O . PHE A 1 164 ? -34.439 3.879 28.224 1.00 93.44 164 PHE A O 1
ATOM 1322 N N . GLY A 1 165 ? -32.416 2.918 28.397 1.00 92.81 165 GLY A N 1
ATOM 1323 C CA . GLY A 1 165 ? -32.541 2.529 29.802 1.00 92.81 165 GLY A CA 1
ATOM 1324 C C . GLY A 1 165 ? -32.705 3.724 30.744 1.00 92.81 165 GLY A C 1
ATOM 1325 O O . GLY A 1 165 ? -33.569 3.698 31.619 1.00 92.81 165 GLY A O 1
ATOM 1326 N N . LEU A 1 166 ? -31.938 4.797 30.533 1.00 89.38 166 LEU A N 1
ATOM 1327 C CA . LEU A 1 166 ? -32.054 6.041 31.303 1.00 89.38 166 LEU A CA 1
ATOM 1328 C C . LEU A 1 166 ? -33.406 6.731 31.074 1.00 89.38 166 LEU A C 1
ATOM 1330 O O . LEU A 1 166 ? -34.067 7.124 32.037 1.00 89.38 166 LEU A O 1
ATOM 1334 N N . CYS A 1 167 ? -33.847 6.840 29.817 1.00 87.50 167 CYS A N 1
ATOM 1335 C CA . CYS A 1 167 ? -35.140 7.443 29.494 1.00 87.50 167 CYS A CA 1
ATOM 1336 C C . CYS A 1 167 ? -36.311 6.616 30.042 1.00 87.50 167 CYS A C 1
ATOM 1338 O O . CYS A 1 167 ? -37.205 7.178 30.672 1.00 87.50 167 CYS A O 1
ATOM 1340 N N . PHE A 1 168 ? -36.289 5.289 29.873 1.00 89.12 168 PHE A N 1
ATOM 1341 C CA . PHE A 1 168 ? -37.315 4.413 30.441 1.00 89.12 168 PHE A CA 1
ATOM 1342 C C . PHE A 1 168 ? -37.318 4.451 31.965 1.00 89.12 168 PHE A C 1
ATOM 1344 O O . PHE A 1 168 ? -38.392 4.511 32.549 1.00 89.12 168 PHE A O 1
ATOM 1351 N N . GLY A 1 169 ? -36.153 4.456 32.618 1.00 84.56 169 GLY A N 1
ATOM 1352 C CA . GLY A 1 169 ? -36.058 4.544 34.076 1.00 84.56 169 GLY A CA 1
ATOM 1353 C C . GLY A 1 169 ? -36.691 5.824 34.627 1.00 84.56 169 GLY A C 1
ATOM 1354 O O . GLY A 1 169 ? -37.475 5.764 35.574 1.00 84.56 169 GLY A O 1
ATOM 1355 N N . GLY A 1 170 ? -36.423 6.969 33.989 1.00 84.06 170 GLY A N 1
ATOM 1356 C CA . GLY A 1 170 ? -37.053 8.245 34.339 1.00 84.06 170 GLY A CA 1
ATOM 1357 C C . GLY A 1 170 ? -38.564 8.252 34.089 1.00 84.06 170 GLY A C 1
ATOM 1358 O O . GLY A 1 170 ? -39.335 8.614 34.975 1.00 84.06 170 GLY A O 1
ATOM 1359 N N . SER A 1 171 ? -39.008 7.793 32.914 1.00 86.94 171 SER A N 1
ATOM 1360 C CA . SER A 1 171 ? -40.437 7.734 32.578 1.00 86.94 171 SER A CA 1
ATOM 1361 C C . SER A 1 171 ? -41.218 6.740 33.443 1.00 86.94 171 SER A C 1
ATOM 1363 O O . SER A 1 171 ? -42.356 7.021 33.809 1.00 86.94 171 SER A O 1
ATOM 1365 N N . LEU A 1 172 ? -40.625 5.601 33.812 1.00 87.19 172 LEU A N 1
ATOM 1366 C CA . LEU A 1 172 ? -41.259 4.593 34.664 1.00 87.19 172 LEU A CA 1
ATOM 1367 C C . LEU A 1 172 ? -41.522 5.147 36.069 1.00 87.19 172 LEU A C 1
ATOM 1369 O O . LEU A 1 172 ? -42.619 4.968 36.593 1.00 87.19 172 LEU A O 1
ATOM 1373 N N . LEU A 1 173 ? -40.553 5.862 36.653 1.00 86.94 173 LEU A N 1
ATOM 1374 C CA . LEU A 1 173 ? -40.724 6.535 37.944 1.00 86.94 173 LEU A CA 1
ATOM 1375 C C . LEU A 1 173 ? -41.861 7.563 37.897 1.00 86.94 173 LEU A C 1
ATOM 1377 O O . LEU A 1 173 ? -42.719 7.555 38.778 1.00 86.94 173 LEU A O 1
ATOM 1381 N N . SER A 1 174 ? -41.930 8.378 36.839 1.00 87.69 174 SER A N 1
ATOM 1382 C CA . SER A 1 174 ? -43.031 9.333 36.659 1.00 87.69 174 SER A CA 1
ATOM 1383 C C . SER A 1 174 ? -44.397 8.647 36.519 1.00 87.69 174 SER A C 1
ATOM 1385 O O . SER A 1 174 ? -45.383 9.118 37.082 1.00 87.69 174 SER A O 1
ATOM 1387 N N . ILE A 1 175 ? -44.479 7.520 35.803 1.00 88.00 175 ILE A N 1
ATOM 1388 C CA . ILE A 1 175 ? -45.729 6.755 35.660 1.00 88.00 175 ILE A CA 1
ATOM 1389 C C . ILE A 1 175 ? -46.171 6.174 37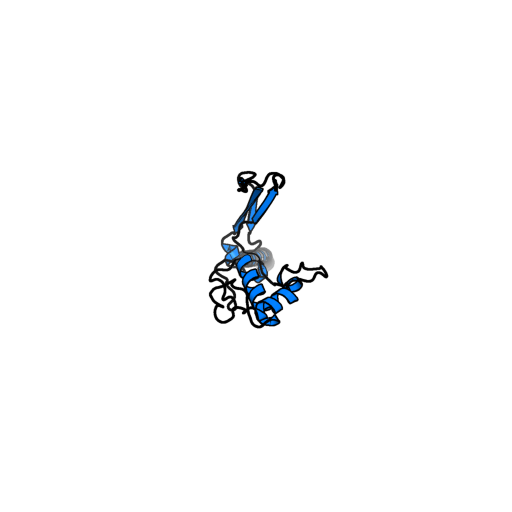.008 1.00 88.00 175 ILE A C 1
ATOM 1391 O O . ILE A 1 175 ? -47.342 6.293 37.370 1.00 88.00 175 ILE A O 1
ATOM 1395 N N . VAL A 1 176 ? -45.249 5.571 37.766 1.00 90.88 176 VAL A N 1
ATOM 1396 C CA . VAL A 1 176 ? -45.540 5.020 39.101 1.00 90.88 176 VAL A CA 1
ATOM 1397 C C . VAL A 1 176 ? -46.043 6.113 40.045 1.00 90.88 176 VAL A C 1
ATOM 1399 O O . VAL A 1 176 ? -47.011 5.892 40.773 1.00 90.88 176 VAL A O 1
ATOM 1402 N N . GLU A 1 177 ? -45.451 7.306 39.996 1.00 90.81 177 GLU A N 1
ATOM 1403 C CA . GLU A 1 177 ? -45.889 8.447 40.800 1.00 90.81 177 GLU A CA 1
ATOM 1404 C C . GLU A 1 177 ? -47.318 8.891 40.440 1.00 90.81 177 GLU A C 1
ATOM 1406 O O . GLU A 1 177 ? -48.153 9.066 41.329 1.00 90.81 177 GLU A O 1
ATOM 1411 N N . ILE A 1 178 ? -47.652 8.989 39.148 1.00 88.50 178 ILE A N 1
ATOM 1412 C CA . ILE A 1 178 ? -49.014 9.322 38.691 1.00 88.50 178 ILE A CA 1
ATOM 1413 C C . ILE A 1 178 ? -50.034 8.289 39.192 1.00 88.50 178 ILE A C 1
ATOM 1415 O O . ILE A 1 178 ? -51.089 8.661 39.711 1.00 88.50 178 ILE A O 1
ATOM 1419 N N . VAL A 1 179 ? -49.724 6.994 39.079 1.00 88.88 179 VAL A N 1
ATOM 1420 C CA . VAL A 1 179 ? -50.598 5.911 39.564 1.00 88.88 179 VAL A CA 1
ATOM 1421 C C . VAL A 1 179 ? -50.797 6.010 41.077 1.00 88.88 179 VAL A C 1
ATOM 1423 O O . VAL A 1 179 ? -51.929 5.908 41.555 1.00 88.88 179 VAL A O 1
ATOM 1426 N N . TYR A 1 180 ? -49.727 6.271 41.831 1.00 91.12 180 TYR A N 1
ATOM 1427 C CA . TYR A 1 180 ? -49.796 6.474 43.276 1.00 91.12 180 TYR A CA 1
ATOM 1428 C C . TYR A 1 180 ? -50.717 7.651 43.649 1.00 91.12 180 TYR A C 1
ATOM 1430 O O . TYR A 1 180 ? -51.588 7.510 44.512 1.00 91.12 180 TYR A O 1
ATOM 1438 N N . TYR A 1 181 ? -50.597 8.790 42.959 1.00 89.19 181 TYR A N 1
ATOM 1439 C CA . TYR A 1 181 ? -51.457 9.956 43.188 1.00 89.19 181 TYR A CA 1
ATOM 1440 C C . TYR A 1 181 ? -52.935 9.695 42.872 1.00 89.19 181 TYR A C 1
ATOM 1442 O O . TYR A 1 181 ? -53.804 10.186 43.592 1.00 89.19 181 TYR A O 1
ATOM 1450 N N . ILE A 1 182 ? -53.231 8.939 41.812 1.00 88.50 182 ILE A N 1
ATOM 1451 C CA . ILE A 1 182 ? -54.610 8.689 41.370 1.00 88.50 182 ILE A CA 1
ATOM 1452 C C . ILE A 1 182 ? -55.318 7.666 42.264 1.00 88.50 182 ILE A C 1
ATOM 1454 O O . ILE A 1 182 ? -56.477 7.882 42.619 1.00 88.50 182 ILE A O 1
ATOM 1458 N N . PHE A 1 183 ? -54.644 6.569 42.623 1.00 84.81 183 PHE A N 1
ATOM 1459 C CA . PHE A 1 183 ? -55.294 5.426 43.274 1.00 84.81 183 PHE A CA 1
ATOM 1460 C C . PHE A 1 183 ? -55.110 5.374 44.791 1.00 84.81 183 PHE A C 1
ATOM 1462 O O . PHE A 1 183 ? -56.043 4.988 45.487 1.00 84.81 183 PHE A O 1
ATOM 1469 N N . LEU A 1 184 ? -53.937 5.748 45.311 1.00 76.06 184 LEU A N 1
ATOM 1470 C CA . LEU A 1 184 ? -53.597 5.550 46.727 1.00 76.06 184 LEU A CA 1
ATOM 1471 C C . LEU A 1 184 ? -53.776 6.809 47.577 1.00 76.06 184 LEU A C 1
ATOM 1473 O O . LEU A 1 184 ? -54.131 6.698 48.741 1.00 76.06 184 LEU A O 1
ATOM 1477 N N . ARG A 1 185 ? -53.559 8.004 47.015 1.00 68.88 185 ARG A N 1
ATOM 1478 C CA . ARG A 1 185 ? -53.691 9.270 47.764 1.00 68.88 185 ARG A CA 1
ATOM 1479 C C . ARG A 1 185 ? -55.113 9.844 47.780 1.00 68.88 185 ARG A C 1
ATOM 1481 O O . ARG A 1 185 ? -55.398 10.742 48.565 1.00 68.88 185 ARG A O 1
ATOM 1488 N N . ARG A 1 186 ? -55.994 9.384 46.888 1.00 54.56 186 ARG A N 1
ATOM 1489 C CA . ARG A 1 186 ? -57.382 9.871 46.784 1.00 54.56 186 ARG A CA 1
ATOM 1490 C C . ARG A 1 186 ? -58.366 9.115 47.698 1.00 54.56 186 ARG A C 1
ATOM 1492 O O . ARG A 1 186 ? -59.566 9.362 47.605 1.00 54.56 186 ARG A O 1
ATOM 1499 N N . TRP A 1 187 ? -57.851 8.238 48.559 1.00 50.09 187 TRP A N 1
ATOM 1500 C CA . TRP A 1 187 ? -58.548 7.599 49.675 1.00 50.09 187 TRP A CA 1
ATOM 1501 C C . TRP A 1 187 ? -58.034 8.147 51.005 1.00 50.09 187 TRP A C 1
ATOM 1503 O O . TRP A 1 187 ? -56.812 8.404 51.092 1.00 50.09 187 TRP A O 1
#

InterPro domains:
  IPR001873 Epithelial sodium channel [PF00858] (18-181)
  IPR001873 Epithelial sodium channel [PTHR11690] (18-184)

pLDDT: mean 88.04, std 8.29, range [50.09, 95.62]

Secondary structure (DSSP, 8-state):
-EEEEEEEEE-GGGGTS-HHHH--B-TT---TT--S-SS--HHHHHHHHHHHHHHHHHS-B-SS-GGGGGGB--HHHHHHHHHTHHHHSSBPPTTS----B---PPPBSSPPEEEEEE-----GGG-SS------EESS----EEEE--S--HHHHHHHHHHHHHHHHHHHHHHHHHHHHHHHTTT-

Foldseek 3Di:
DEKAKAFEAEDPCLVVDDCVVNLADEQCPDDPQQDQDNGDALVSQLLSLLQVVLCVQQVAGDPSGPSRVVRHDDPVSVVSCVVCCQARVAEDDPPDPGRYRDGPGGHHNGDMDMGDPDDDDDDPPPDDPDDDDDYHYPDDHPHYHYHDDPDDPVNVVVVVVVVVVVVCVVVVVVVVVVCCVPPPVVD

Sequence (187 aa):
MIFSIIDIVNEPEVSLMSTYERQCRFPEEVPSNFQVFQRYSYSACIIQCRIDKELDLCSCTHYSSSNYYDRYCNLEGFRCLTKNYLKLAKLKIPGTNETGLNCDCLPSCVESDYNIVSNKVSDIRTIRRGAKVQFKLNNKPFERITRQVARTALDLVIAMGSCFGLCFGGSLLSIVEIVYYIFLRRW